Protein AF-A0A9Q5C8E3-F1 (afdb_monomer_lite)

Foldseek 3Di:
DQLQFQVAWCPPLPHLPLVQQVCQQPAQEDEAQQDACDVVVPSSDPPSHHHNRAYEYEEQDPVRAPPRHHHPHYHHDHRVVSCVPVVVVCVVVVDDDDVVSSVVSSVSSVVSVVVVVVVLVVQCPDPDHDLSVQLLVVLVVCVVPLVEAEEFADDCLRVVNSSRRIHNHRSRYHYCPPVRDQQCQVVVQLVCCVVPVAAYERRYEQVRVVVDPDDPPPDDDHYFYDYDDDDDDGPPPDDD

Structure (mmCIF, N/CA/C/O backbone):
data_AF-A0A9Q5C8E3-F1
#
_entry.id   AF-A0A9Q5C8E3-F1
#
loop_
_atom_site.group_PDB
_atom_site.id
_atom_site.type_symbol
_atom_site.label_atom_id
_atom_site.label_alt_id
_atom_site.label_comp_id
_atom_site.label_asym_id
_atom_site.label_entity_id
_atom_site.label_seq_id
_atom_site.pdbx_PDB_ins_code
_atom_site.Cartn_x
_atom_site.Cartn_y
_atom_site.Cartn_z
_atom_site.occupancy
_atom_site.B_iso_or_equiv
_atom_site.auth_seq_id
_atom_site.auth_comp_id
_atom_site.auth_asym_id
_atom_site.auth_atom_id
_atom_site.pdbx_PDB_model_num
ATOM 1 N N . MET A 1 1 ? -0.026 -2.763 0.998 1.00 79.88 1 MET A N 1
ATOM 2 C CA . MET A 1 1 ? 0.062 -3.797 -0.062 1.00 79.88 1 MET A CA 1
ATOM 3 C C . MET A 1 1 ? 0.327 -3.090 -1.379 1.00 79.88 1 MET A C 1
ATOM 5 O O . MET A 1 1 ? -0.338 -2.099 -1.634 1.00 79.88 1 MET A O 1
ATOM 9 N N . SER A 1 2 ? 1.301 -3.541 -2.171 1.00 94.94 2 SER A N 1
ATOM 10 C CA . SER A 1 2 ? 1.833 -2.758 -3.299 1.00 94.94 2 SER A CA 1
ATOM 11 C C . SER A 1 2 ? 0.816 -2.505 -4.424 1.00 94.94 2 SER A C 1
ATOM 13 O O . SER A 1 2 ? 0.526 -1.356 -4.741 1.00 94.94 2 SER A O 1
ATOM 15 N N . MET A 1 3 ? 0.177 -3.555 -4.950 1.00 98.25 3 MET A N 1
ATOM 16 C CA . MET A 1 3 ? -0.809 -3.449 -6.044 1.00 98.25 3 MET A CA 1
ATOM 17 C C . MET A 1 3 ? -2.187 -2.893 -5.618 1.00 98.25 3 MET A C 1
ATOM 19 O O . MET A 1 3 ? -3.107 -2.836 -6.429 1.00 98.25 3 MET A O 1
ATOM 23 N N . ALA A 1 4 ? -2.348 -2.488 -4.352 1.00 98.12 4 ALA A N 1
ATOM 24 C CA . ALA A 1 4 ? -3.539 -1.771 -3.880 1.00 98.12 4 ALA A CA 1
ATOM 25 C C . ALA A 1 4 ? -3.409 -0.240 -4.017 1.00 98.12 4 ALA A C 1
ATOM 27 O O . ALA A 1 4 ? -4.400 0.465 -3.824 1.00 98.12 4 ALA A O 1
ATOM 28 N N . LYS A 1 5 ? -2.210 0.271 -4.345 1.00 98.44 5 LYS A N 1
ATOM 29 C CA . LYS A 1 5 ? -1.981 1.690 -4.659 1.00 98.44 5 LYS A CA 1
ATOM 30 C C . LYS A 1 5 ? -2.938 2.156 -5.763 1.00 98.44 5 LYS A C 1
ATOM 32 O O . LYS A 1 5 ? -3.187 1.418 -6.722 1.00 98.44 5 LYS A O 1
ATOM 37 N N . GLY A 1 6 ? -3.497 3.352 -5.602 1.00 97.69 6 GLY A N 1
ATOM 38 C CA . GLY A 1 6 ? -4.475 3.937 -6.523 1.00 97.69 6 GLY A CA 1
ATOM 39 C C . GLY A 1 6 ? -5.919 3.430 -6.392 1.00 97.69 6 GLY A C 1
ATOM 40 O O . GLY A 1 6 ? -6.782 3.933 -7.105 1.00 97.69 6 GLY A O 1
ATOM 41 N N . VAL A 1 7 ? -6.241 2.467 -5.506 1.00 97.56 7 VAL A N 1
ATOM 42 C CA . VAL A 1 7 ? -7.657 2.163 -5.166 1.00 97.56 7 VAL A CA 1
ATOM 43 C C . VAL A 1 7 ? -8.353 3.399 -4.605 1.00 97.56 7 VAL A C 1
ATOM 45 O O . VAL A 1 7 ? -9.476 3.716 -4.990 1.00 97.56 7 VAL A O 1
ATOM 48 N N . VAL A 1 8 ? -7.637 4.095 -3.734 1.00 96.94 8 VAL A N 1
ATOM 49 C CA . VAL A 1 8 ? -7.801 5.518 -3.460 1.00 96.94 8 VAL A CA 1
ATOM 50 C C . VAL A 1 8 ? -6.524 6.176 -3.999 1.00 96.94 8 VAL A C 1
ATOM 52 O O . VAL A 1 8 ? -5.468 5.546 -3.872 1.00 96.94 8 VAL A O 1
ATOM 55 N N . PRO A 1 9 ? -6.590 7.372 -4.613 1.00 97.56 9 PRO A N 1
ATOM 56 C CA . PRO A 1 9 ? -5.399 8.126 -4.996 1.00 97.56 9 PRO A CA 1
ATOM 57 C C . PRO A 1 9 ? -4.359 8.159 -3.874 1.00 97.56 9 PRO A C 1
ATOM 59 O O . PRO A 1 9 ? -4.703 8.389 -2.711 1.00 97.56 9 PRO A O 1
ATOM 62 N N . ASP A 1 10 ? -3.099 7.879 -4.203 1.00 96.94 10 ASP A N 1
ATOM 63 C CA . ASP A 1 10 ? -2.045 7.725 -3.192 1.00 96.94 10 ASP A CA 1
ATOM 64 C C . ASP A 1 10 ? -1.734 9.033 -2.437 1.00 96.94 10 ASP A C 1
ATOM 66 O O . ASP A 1 10 ? -1.231 8.977 -1.312 1.00 96.94 10 ASP A O 1
ATOM 70 N N . ASP A 1 11 ? -2.057 10.182 -3.036 1.00 94.50 11 ASP A N 1
ATOM 71 C CA . ASP A 1 11 ? -1.959 11.534 -2.470 1.00 94.50 11 ASP A CA 1
ATOM 72 C C . ASP A 1 11 ? -3.179 11.942 -1.626 1.00 94.50 11 ASP A C 1
ATOM 74 O O . ASP A 1 11 ? -3.238 13.058 -1.105 1.00 94.50 11 ASP A O 1
ATOM 78 N N . SER A 1 12 ? -4.148 11.039 -1.447 1.00 96.00 12 SER A N 1
ATOM 79 C CA . SER A 1 12 ? -5.295 11.274 -0.579 1.00 96.00 12 SER A CA 1
ATOM 80 C C . SER A 1 12 ? -4.843 11.661 0.834 1.00 96.00 12 SER A C 1
ATOM 82 O O . SER A 1 12 ? -3.991 10.980 1.413 1.00 96.00 12 SER A O 1
ATOM 84 N N . PRO A 1 13 ? -5.472 12.673 1.466 1.00 92.50 13 PRO A N 1
ATOM 85 C CA . PRO A 1 13 ? -5.142 13.070 2.836 1.00 92.50 13 PRO A CA 1
ATOM 86 C C . PRO A 1 13 ? -5.412 11.963 3.867 1.00 92.50 13 PRO A C 1
ATOM 88 O O . PRO A 1 13 ? -4.924 12.035 4.990 1.00 92.50 13 PRO A O 1
ATOM 91 N N . SER A 1 14 ? -6.182 10.931 3.505 1.00 91.69 14 SER A N 1
ATOM 92 C CA . SER A 1 14 ? -6.439 9.760 4.350 1.00 91.69 14 SER A CA 1
ATOM 93 C C . SER A 1 14 ? -5.387 8.652 4.202 1.00 91.69 14 SER A C 1
ATOM 95 O O . SER A 1 14 ? -5.464 7.637 4.895 1.00 91.69 14 SER A O 1
ATOM 97 N N . SER A 1 15 ? -4.415 8.807 3.299 1.00 96.31 15 SER A N 1
ATOM 98 C CA . SER A 1 15 ? -3.345 7.834 3.089 1.00 96.31 15 SER A CA 1
ATOM 99 C C . SER A 1 15 ? -2.323 7.887 4.225 1.00 96.31 15 SER A C 1
ATOM 101 O O . SER A 1 15 ? -1.654 8.893 4.440 1.00 96.31 15 SER A O 1
ATOM 103 N N . ALA A 1 16 ? -2.142 6.764 4.922 1.00 97.06 16 ALA A N 1
ATOM 104 C CA . ALA A 1 16 ? -1.091 6.592 5.927 1.00 97.06 16 ALA A CA 1
ATOM 105 C C . ALA A 1 16 ? 0.181 5.932 5.354 1.00 97.06 16 ALA A C 1
ATOM 107 O O . ALA A 1 16 ? 1.019 5.442 6.113 1.00 97.06 16 ALA A O 1
ATOM 108 N N . ALA A 1 17 ? 0.336 5.867 4.023 1.00 96.81 17 ALA A N 1
ATOM 109 C CA . ALA A 1 17 ? 1.433 5.139 3.374 1.00 96.81 17 ALA A CA 1
ATOM 110 C C . ALA A 1 17 ? 2.818 5.628 3.836 1.00 96.81 17 ALA A C 1
ATOM 112 O O . ALA A 1 17 ? 3.684 4.812 4.167 1.00 96.81 17 ALA A O 1
ATOM 113 N N . SER A 1 18 ? 2.995 6.946 3.945 1.00 97.25 18 SER A N 1
ATOM 114 C CA . SER A 1 18 ? 4.232 7.574 4.425 1.00 97.25 18 SER A CA 1
ATOM 115 C C . SER A 1 18 ? 4.454 7.421 5.930 1.00 97.25 18 SER A C 1
ATOM 117 O O . SER A 1 18 ? 5.578 7.576 6.392 1.00 97.25 18 SER A O 1
ATOM 119 N N . ALA A 1 19 ? 3.421 7.066 6.695 1.00 97.75 19 ALA A N 1
ATOM 120 C CA . ALA A 1 19 ? 3.480 6.790 8.129 1.00 97.75 19 ALA A CA 1
ATOM 121 C C . ALA A 1 19 ? 3.248 5.297 8.434 1.00 97.75 19 ALA A C 1
ATOM 123 O O . ALA A 1 19 ? 2.709 4.950 9.486 1.00 97.75 19 ALA A O 1
ATOM 124 N N . ARG A 1 20 ? 3.631 4.379 7.528 1.00 97.38 20 ARG A N 1
ATOM 125 C CA . ARG A 1 20 ? 3.364 2.929 7.665 1.00 97.38 20 ARG A CA 1
ATOM 126 C C . ARG A 1 20 ? 3.803 2.359 9.017 1.00 97.38 20 ARG A C 1
ATOM 128 O O . ARG A 1 20 ? 3.045 1.624 9.635 1.00 97.38 20 ARG A O 1
ATOM 135 N N . SER A 1 21 ? 5.018 2.663 9.471 1.00 96.94 21 SER A N 1
ATOM 136 C CA . SER A 1 21 ? 5.534 2.100 10.727 1.00 96.94 21 SER A CA 1
ATOM 137 C C . SER A 1 21 ? 4.763 2.608 11.946 1.00 96.94 21 SER A C 1
ATOM 139 O O . SER A 1 21 ? 4.421 1.815 12.815 1.00 96.94 21 SER A O 1
ATOM 141 N N . LEU A 1 22 ? 4.449 3.908 11.989 1.00 97.75 22 LEU A N 1
ATOM 142 C CA . LEU A 1 22 ? 3.660 4.496 13.071 1.00 97.75 22 LEU A CA 1
ATOM 143 C C . LEU A 1 22 ? 2.223 3.965 13.060 1.00 97.75 22 LEU A C 1
ATOM 145 O O . LEU A 1 22 ? 1.725 3.528 14.092 1.00 97.75 22 LEU A O 1
ATOM 149 N N . SER A 1 23 ? 1.577 3.966 11.891 1.00 97.25 23 SER A N 1
ATOM 150 C CA . SER A 1 23 ? 0.182 3.541 11.750 1.00 97.25 23 SER A CA 1
ATOM 151 C C . SER A 1 23 ? -0.019 2.073 12.122 1.00 97.25 23 SER A C 1
ATOM 153 O O . SER A 1 23 ? -0.951 1.771 12.856 1.00 97.25 23 SER A O 1
ATOM 155 N N . LEU A 1 24 ? 0.863 1.164 11.693 1.00 97.19 24 LEU A N 1
ATOM 156 C CA . LEU A 1 24 ? 0.769 -0.250 12.076 1.00 97.19 24 LEU A CA 1
ATOM 157 C C . LEU A 1 24 ? 1.157 -0.488 13.543 1.00 97.19 24 LEU A C 1
ATOM 159 O O . LEU A 1 24 ? 0.494 -1.263 14.230 1.00 97.19 24 LEU A O 1
ATOM 163 N N . GLY A 1 25 ? 2.193 0.198 14.035 1.00 97.50 25 GLY A N 1
ATOM 164 C CA . GLY A 1 25 ? 2.706 -0.001 15.392 1.00 97.50 25 GLY A CA 1
ATOM 165 C C . GLY A 1 25 ? 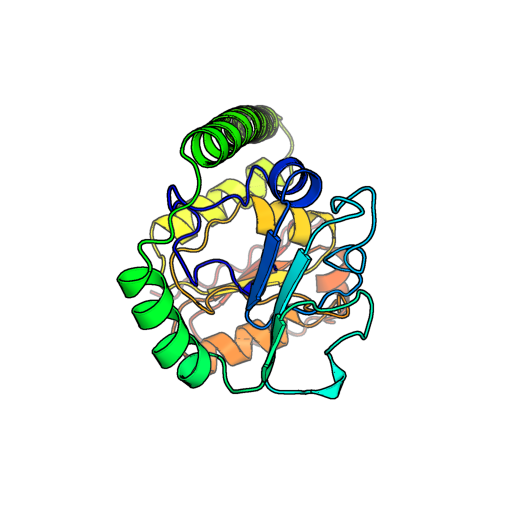1.806 0.562 16.494 1.00 97.50 25 GLY A C 1
ATOM 166 O O . GLY A 1 25 ? 1.867 0.087 17.625 1.00 97.50 25 GLY A O 1
ATOM 167 N N . GLN A 1 26 ? 0.973 1.560 16.183 1.00 97.25 26 GLN A N 1
ATOM 168 C CA . GLN A 1 26 ? 0.107 2.225 17.164 1.00 97.25 26 GLN A CA 1
ATOM 169 C C . GLN A 1 26 ? -1.390 1.950 16.981 1.00 97.25 26 GLN A C 1
ATOM 171 O O . GLN A 1 26 ? -2.161 2.278 17.882 1.00 97.25 26 GLN A O 1
ATOM 176 N N . ALA A 1 27 ? -1.813 1.345 15.866 1.00 97.94 27 ALA A N 1
ATOM 177 C CA . ALA A 1 27 ? -3.216 0.991 15.669 1.00 97.94 27 ALA A CA 1
ATOM 178 C C . ALA A 1 27 ? -3.688 -0.026 16.720 1.00 97.94 27 ALA A C 1
ATOM 180 O O . ALA A 1 27 ? -3.086 -1.084 16.913 1.00 97.94 27 ALA A O 1
ATOM 181 N N . ASP A 1 28 ? -4.804 0.292 17.366 1.00 97.19 28 ASP A N 1
ATOM 182 C CA . ASP A 1 28 ? -5.537 -0.591 18.268 1.00 97.19 28 ASP A CA 1
ATOM 183 C C . ASP A 1 28 ? -6.484 -1.531 17.510 1.00 97.19 28 ASP A C 1
ATOM 185 O O . ASP A 1 28 ? -6.680 -2.672 17.928 1.00 97.19 28 ASP A O 1
ATOM 189 N N . VAL A 1 29 ? -7.015 -1.087 16.365 1.00 97.69 29 VAL A N 1
ATOM 190 C CA . VAL A 1 29 ? -7.843 -1.878 15.447 1.00 97.69 29 VAL A CA 1
ATOM 191 C C . VAL A 1 29 ? -7.309 -1.777 14.015 1.00 97.69 29 VAL A C 1
ATOM 193 O O . VAL A 1 29 ? -7.103 -0.688 13.483 1.00 97.69 29 VAL A O 1
ATOM 196 N N . VAL A 1 30 ? -7.142 -2.921 13.348 1.00 98.19 30 VAL A N 1
ATOM 197 C CA . VAL A 1 30 ? -6.704 -3.027 11.949 1.00 98.19 30 VAL A CA 1
ATOM 198 C C . VAL A 1 30 ? -7.783 -3.718 11.115 1.00 98.19 30 VAL A C 1
ATOM 200 O O . VAL A 1 30 ? -8.100 -4.889 11.327 1.00 98.19 30 VAL A O 1
ATOM 203 N N . LEU A 1 31 ? -8.317 -3.005 10.119 1.00 97.94 31 LEU A N 1
ATOM 204 C CA . LEU A 1 31 ? -9.247 -3.545 9.125 1.00 97.94 31 LEU A CA 1
ATOM 205 C C . LEU A 1 31 ? -8.497 -3.973 7.854 1.00 97.94 31 LEU A C 1
ATOM 207 O O . LEU A 1 31 ? -8.028 -3.149 7.070 1.00 97.94 31 LEU A O 1
ATOM 211 N N . LEU A 1 32 ? -8.422 -5.279 7.622 1.00 98.50 32 LEU A N 1
ATOM 212 C CA . LEU A 1 32 ? -7.826 -5.889 6.438 1.00 98.50 32 LEU A CA 1
ATOM 213 C C . LEU A 1 32 ? -8.903 -6.128 5.377 1.00 98.50 32 LEU A C 1
ATOM 215 O O . LEU A 1 32 ? -9.770 -6.980 5.551 1.00 98.50 32 LEU A O 1
ATOM 219 N N . ILE A 1 33 ? -8.825 -5.437 4.240 1.00 98.31 33 ILE A N 1
ATOM 220 C CA . ILE A 1 33 ? -9.746 -5.643 3.112 1.00 98.31 33 ILE A CA 1
ATOM 221 C C . ILE A 1 33 ? -9.002 -6.357 1.989 1.00 98.31 33 ILE A C 1
ATOM 223 O O . ILE A 1 33 ? -8.130 -5.775 1.347 1.00 98.31 33 ILE A O 1
ATOM 227 N N . GLY A 1 34 ? -9.288 -7.645 1.773 1.00 97.56 34 GLY A N 1
ATOM 228 C CA . GLY A 1 34 ? -8.612 -8.431 0.735 1.00 97.56 34 GLY A CA 1
ATOM 229 C C . GLY A 1 34 ? -7.116 -8.678 0.981 1.00 97.56 34 GLY A C 1
ATOM 230 O O . GLY A 1 34 ? -6.466 -9.321 0.158 1.00 97.56 34 GLY A O 1
ATOM 231 N N . ALA A 1 35 ? -6.565 -8.255 2.121 1.00 97.94 35 ALA A N 1
ATOM 232 C CA . ALA A 1 35 ? -5.166 -8.446 2.502 1.00 97.94 35 ALA A CA 1
ATOM 233 C C . ALA A 1 35 ? -4.983 -9.669 3.418 1.00 97.94 35 ALA A C 1
ATOM 235 O O . ALA A 1 35 ? -5.869 -10.014 4.201 1.00 97.94 35 ALA A O 1
ATOM 236 N N . ARG A 1 36 ? -3.838 -10.348 3.288 1.00 97.88 36 ARG A N 1
ATOM 237 C CA . ARG A 1 36 ? -3.432 -11.466 4.157 1.00 97.88 36 ARG A CA 1
ATOM 238 C C . ARG A 1 36 ? -2.411 -10.970 5.171 1.00 97.88 36 ARG A C 1
ATOM 240 O O . ARG A 1 36 ? -1.556 -10.167 4.799 1.00 97.88 36 ARG A O 1
ATOM 247 N N . LEU A 1 37 ? -2.460 -11.483 6.397 1.00 97.50 37 LEU A N 1
ATOM 248 C CA . LEU A 1 37 ? -1.403 -11.289 7.394 1.00 97.50 37 LEU A CA 1
ATOM 249 C C . LEU A 1 37 ? -0.233 -12.232 7.102 1.00 97.50 37 LEU A C 1
ATOM 251 O O . LEU A 1 37 ? 0.043 -13.136 7.870 1.00 97.50 37 LEU A O 1
ATOM 255 N N . ASN A 1 38 ? 0.433 -12.042 5.967 1.00 97.00 38 ASN A N 1
ATOM 256 C CA . ASN A 1 38 ? 1.598 -12.836 5.581 1.00 97.00 38 ASN A CA 1
ATOM 257 C C . ASN A 1 38 ? 2.902 -12.051 5.799 1.00 97.00 38 ASN A C 1
ATOM 259 O O . ASN A 1 38 ? 2.906 -10.977 6.407 1.00 97.00 38 ASN A O 1
ATOM 263 N N . TRP A 1 39 ? 4.008 -12.555 5.250 1.00 96.06 39 TRP A N 1
ATOM 264 C CA . TRP A 1 39 ? 5.340 -11.963 5.389 1.00 96.06 39 TRP A CA 1
ATOM 265 C C . TRP A 1 39 ? 5.419 -10.470 5.008 1.00 96.06 39 TRP A C 1
ATOM 267 O O . TRP A 1 39 ? 6.173 -9.726 5.630 1.00 96.06 39 TRP A O 1
ATOM 277 N N . MET A 1 40 ? 4.602 -9.984 4.061 1.00 95.44 40 MET A N 1
ATOM 278 C CA . MET A 1 40 ? 4.574 -8.558 3.675 1.00 95.44 40 MET A CA 1
ATOM 279 C C . MET A 1 40 ? 4.037 -7.638 4.785 1.00 95.44 40 MET A C 1
ATOM 281 O O . MET A 1 40 ? 4.266 -6.423 4.777 1.00 95.44 40 MET A O 1
ATOM 285 N N . LEU A 1 41 ? 3.290 -8.209 5.727 1.00 97.25 41 LEU A N 1
ATOM 286 C CA . LEU A 1 41 ? 2.782 -7.558 6.930 1.00 97.25 41 LEU A CA 1
ATOM 287 C C . LEU A 1 41 ? 3.389 -8.184 8.190 1.00 97.25 41 LEU A C 1
ATOM 289 O O . LEU A 1 41 ? 2.762 -8.136 9.239 1.00 97.25 41 LEU A O 1
ATOM 293 N N . SER A 1 42 ? 4.580 -8.788 8.101 1.00 96.56 42 SER A N 1
ATOM 294 C CA . SER A 1 42 ? 5.252 -9.423 9.247 1.00 96.56 42 SER A CA 1
ATOM 295 C C . SER A 1 42 ? 4.319 -10.347 10.038 1.00 96.56 42 SER A C 1
ATOM 297 O O . SER A 1 42 ? 4.319 -10.327 11.261 1.00 96.56 42 SER A O 1
ATOM 299 N N . ASN A 1 43 ? 3.446 -11.077 9.339 1.00 97.06 43 ASN A N 1
ATOM 300 C CA . ASN A 1 43 ? 2.437 -11.963 9.925 1.00 97.06 43 ASN A CA 1
ATOM 301 C C . ASN A 1 43 ? 1.471 -11.299 10.930 1.00 97.06 43 ASN A C 1
ATOM 303 O O . ASN A 1 43 ? 0.773 -11.992 11.661 1.00 97.06 43 ASN A O 1
ATOM 307 N N . GLY A 1 44 ? 1.391 -9.965 10.969 1.00 96.62 44 GLY A N 1
ATOM 308 C CA . GLY A 1 44 ? 0.638 -9.234 11.991 1.00 96.62 44 GLY A CA 1
ATOM 309 C C . GLY A 1 44 ? 1.302 -9.245 13.371 1.00 96.62 44 GLY A C 1
ATOM 310 O O . GLY A 1 44 ? 0.613 -9.065 14.371 1.00 96.62 44 GLY A O 1
ATOM 311 N N . GLU A 1 45 ? 2.606 -9.510 13.457 1.00 96.44 45 GLU A N 1
ATOM 312 C CA . GLU A 1 45 ? 3.357 -9.655 14.709 1.00 96.44 45 GLU A CA 1
ATOM 313 C C . GLU A 1 45 ? 4.051 -8.355 15.153 1.00 96.44 45 GLU A C 1
ATOM 315 O O . GLU A 1 45 ? 4.300 -7.431 14.367 1.00 96.44 45 GLU A O 1
ATOM 320 N N . ALA A 1 46 ? 4.382 -8.299 16.445 1.00 93.44 46 ALA A N 1
ATOM 321 C CA . ALA A 1 46 ? 5.258 -7.278 17.003 1.00 93.44 46 ALA A CA 1
ATOM 322 C C . ALA A 1 46 ? 6.697 -7.445 16.461 1.00 93.44 46 ALA A C 1
ATOM 324 O O . ALA A 1 46 ? 7.111 -8.560 16.148 1.00 93.44 46 ALA A O 1
ATOM 325 N N . PRO A 1 47 ? 7.485 -6.361 16.336 1.00 94.19 47 PRO A N 1
ATOM 326 C CA . PRO A 1 47 ? 7.175 -4.988 16.741 1.00 94.19 47 PRO A CA 1
ATOM 327 C C . PRO A 1 47 ? 6.458 -4.163 15.660 1.00 94.19 47 PRO A C 1
ATOM 329 O O . PRO A 1 47 ? 6.211 -2.980 15.878 1.00 94.19 47 PRO A O 1
ATOM 332 N N . LEU A 1 48 ? 6.159 -4.734 14.483 1.00 95.81 48 LEU A N 1
ATOM 333 C CA . LEU A 1 48 ? 5.512 -3.970 13.411 1.00 95.81 48 LEU A CA 1
ATOM 334 C C . LEU A 1 48 ? 4.058 -3.629 13.753 1.00 95.81 48 LEU A C 1
ATOM 336 O O . LEU A 1 48 ? 3.593 -2.547 13.407 1.00 95.81 48 LEU A O 1
ATOM 340 N N . PHE A 1 49 ? 3.359 -4.556 14.403 1.00 97.81 49 PHE A N 1
ATOM 341 C CA . PHE A 1 49 ? 2.006 -4.367 14.910 1.00 97.81 49 PHE A CA 1
ATOM 342 C C . PHE A 1 49 ? 2.015 -4.269 16.431 1.00 97.81 49 PHE A C 1
ATOM 344 O O . PHE A 1 49 ? 2.832 -4.910 17.099 1.00 97.81 49 PHE A O 1
ATOM 351 N N . ARG A 1 50 ? 1.061 -3.513 16.980 1.00 95.56 50 ARG A N 1
ATOM 352 C CA . ARG A 1 50 ? 0.769 -3.522 18.417 1.00 95.56 50 ARG A CA 1
ATOM 353 C C . ARG A 1 50 ? 0.415 -4.947 18.860 1.00 95.56 50 ARG A C 1
ATOM 355 O O . ARG A 1 50 ? -0.329 -5.647 18.171 1.00 95.56 50 ARG A O 1
ATOM 362 N N . GLU A 1 51 ? 0.944 -5.398 19.996 1.00 94.88 51 GLU A N 1
ATOM 363 C CA . GLU A 1 51 ? 0.777 -6.789 20.444 1.00 94.88 51 GLU A CA 1
ATOM 364 C C . GLU A 1 51 ? -0.696 -7.161 20.677 1.00 94.88 51 GLU A C 1
ATOM 366 O O . GLU A 1 51 ? -1.137 -8.240 20.286 1.00 94.88 51 GLU A O 1
ATOM 371 N N . ASP A 1 52 ? -1.478 -6.234 21.221 1.00 96.00 52 ASP A N 1
ATOM 372 C CA . ASP A 1 52 ? -2.908 -6.347 21.513 1.00 96.00 52 ASP A CA 1
ATOM 373 C C . ASP A 1 52 ? -3.801 -5.706 20.427 1.00 96.00 52 ASP A C 1
ATOM 375 O O . ASP A 1 52 ? -4.963 -5.383 20.694 1.00 96.00 52 ASP A O 1
ATOM 379 N N . ALA A 1 53 ? -3.283 -5.494 19.209 1.00 97.62 53 ALA A N 1
ATOM 380 C CA . ALA A 1 53 ? -4.087 -5.025 18.080 1.00 97.62 53 ALA A CA 1
ATOM 381 C C . ALA A 1 53 ? -5.242 -5.995 17.779 1.00 97.62 53 ALA A C 1
ATOM 383 O O . ALA A 1 53 ? -5.070 -7.218 17.763 1.00 97.62 53 ALA A O 1
ATOM 384 N N . LYS A 1 54 ? -6.421 -5.435 17.507 1.00 98.44 54 LYS A N 1
ATOM 385 C CA . LYS A 1 54 ? -7.620 -6.163 17.089 1.00 98.44 54 LYS A CA 1
ATOM 386 C C . LYS A 1 54 ? -7.711 -6.223 15.577 1.00 98.44 54 LYS A C 1
ATOM 388 O O . LYS A 1 54 ? -7.542 -5.207 14.908 1.00 98.44 54 LYS A O 1
ATOM 393 N N . PHE A 1 55 ? -8.021 -7.394 15.032 1.00 98.62 55 PHE A N 1
ATOM 394 C CA . PHE A 1 55 ? -8.076 -7.592 13.584 1.00 98.62 55 PHE A CA 1
ATOM 395 C C . PHE A 1 55 ? -9.504 -7.830 13.099 1.00 98.62 55 PHE A C 1
ATOM 397 O O . PHE A 1 55 ? -10.183 -8.770 13.514 1.00 98.62 55 PHE A O 1
ATOM 404 N N . ILE A 1 56 ? -9.937 -6.998 12.154 1.00 98.56 56 ILE A N 1
ATOM 405 C CA . ILE A 1 56 ? -11.136 -7.211 11.341 1.00 98.56 56 ILE A CA 1
ATOM 406 C C . ILE A 1 56 ? -10.649 -7.618 9.955 1.00 98.56 56 ILE A C 1
ATOM 408 O O . ILE A 1 56 ? -9.789 -6.944 9.388 1.00 98.56 56 ILE A O 1
ATOM 412 N N . GLN A 1 57 ? -11.171 -8.701 9.384 1.00 98.75 57 GLN A N 1
ATOM 413 C CA . GLN A 1 57 ? -10.681 -9.191 8.094 1.00 98.75 57 GLN A CA 1
ATOM 414 C C . GLN A 1 57 ? -11.829 -9.496 7.138 1.00 98.75 57 GLN A C 1
ATOM 416 O O . GLN A 1 57 ? -12.674 -10.338 7.418 1.00 98.75 57 GLN A O 1
ATOM 421 N N . VAL A 1 58 ? -11.829 -8.828 5.984 1.00 98.62 58 VAL A N 1
ATOM 422 C CA . VAL A 1 58 ? -12.733 -9.092 4.861 1.00 98.62 58 VAL A CA 1
ATOM 423 C C . VAL A 1 58 ? -12.033 -10.017 3.875 1.00 98.62 58 VAL A C 1
ATOM 425 O O . VAL A 1 58 ? -11.086 -9.609 3.186 1.00 98.62 58 VAL A O 1
ATOM 428 N N . LYS A 1 59 ? -12.505 -11.262 3.798 1.00 98.19 59 LYS A N 1
ATOM 429 C CA . LYS A 1 59 ? -11.950 -12.303 2.926 1.00 98.19 59 LYS A CA 1
ATOM 430 C C . LYS A 1 59 ? -13.038 -13.213 2.381 1.00 98.19 59 LYS A C 1
ATOM 432 O O . LYS A 1 59 ? -14.002 -13.522 3.065 1.00 98.19 59 LYS A O 1
ATOM 437 N N . ILE A 1 60 ? -12.859 -13.661 1.142 1.00 98.25 60 ILE A N 1
ATOM 438 C CA . ILE A 1 60 ? -13.769 -14.628 0.522 1.00 98.25 60 ILE A CA 1
ATOM 439 C C . ILE A 1 60 ? -13.471 -16.062 0.976 1.00 98.25 60 ILE A C 1
ATOM 441 O O . ILE A 1 60 ? -14.390 -16.847 1.199 1.00 98.25 60 ILE A O 1
ATOM 445 N N . ASP A 1 61 ? -12.187 -16.373 1.153 1.00 97.75 61 ASP A N 1
ATOM 446 C CA . ASP A 1 61 ? -11.706 -17.666 1.619 1.00 97.75 61 ASP A CA 1
ATOM 447 C C . ASP A 1 61 ? -11.700 -17.695 3.151 1.00 97.75 61 ASP A C 1
ATOM 449 O O . ASP A 1 61 ? -10.991 -16.912 3.786 1.00 97.75 61 ASP A O 1
ATOM 453 N N . ALA A 1 62 ? -12.503 -18.585 3.736 1.00 96.50 62 ALA A N 1
ATOM 454 C CA . ALA A 1 62 ? -12.594 -18.744 5.183 1.00 96.50 62 ALA A CA 1
ATOM 455 C C . ALA A 1 62 ? -11.321 -19.331 5.813 1.00 96.50 62 ALA A C 1
ATOM 457 O O . ALA A 1 62 ? -11.092 -19.126 7.004 1.00 96.50 62 ALA A O 1
ATOM 458 N N . THR A 1 63 ? -10.497 -20.044 5.040 1.00 97.38 63 THR A N 1
ATOM 459 C CA . THR A 1 63 ? -9.271 -20.689 5.546 1.00 97.38 63 THR A CA 1
ATOM 460 C C . THR A 1 63 ? -8.168 -19.683 5.876 1.00 97.38 63 THR A C 1
ATOM 462 O O . THR A 1 63 ? -7.252 -19.987 6.633 1.00 97.38 63 THR A O 1
ATOM 465 N N . GLU A 1 64 ? -8.284 -18.454 5.367 1.00 97.88 64 GLU A N 1
ATOM 466 C CA . GLU A 1 64 ? -7.368 -17.349 5.661 1.00 97.88 64 GLU A CA 1
ATOM 467 C C . GLU A 1 64 ? -7.626 -16.708 7.037 1.00 97.88 64 GLU A C 1
ATOM 469 O O . GLU A 1 64 ? -6.790 -15.951 7.533 1.00 97.88 64 GLU A O 1
ATOM 474 N N . PHE A 1 65 ? -8.767 -16.982 7.681 1.00 98.25 65 PHE A N 1
ATOM 475 C CA . PHE A 1 65 ? -9.016 -16.489 9.034 1.00 98.25 65 PHE A CA 1
ATOM 476 C C . PHE A 1 65 ? -8.191 -17.273 10.053 1.00 98.25 65 PHE A C 1
ATOM 478 O O . PHE A 1 65 ? -8.149 -18.499 10.031 1.00 98.25 65 PHE A O 1
ATOM 485 N N . ASN A 1 66 ? -7.581 -16.556 10.998 1.00 97.56 66 ASN A N 1
ATOM 486 C CA . ASN A 1 66 ? -6.718 -17.122 12.039 1.00 97.56 66 ASN A CA 1
ATOM 487 C C . ASN A 1 66 ? -5.465 -17.847 11.511 1.00 97.56 66 ASN A C 1
ATOM 489 O O . ASN A 1 66 ? -4.845 -18.592 12.264 1.00 97.56 66 ASN A O 1
ATOM 493 N N . SER A 1 67 ? -5.056 -17.610 10.259 1.00 97.31 67 SER A N 1
ATOM 494 C CA . SER A 1 67 ? -3.861 -18.238 9.676 1.00 97.31 67 SER A CA 1
ATOM 495 C C . SER A 1 67 ? -2.558 -17.832 10.378 1.00 97.31 67 SER A C 1
ATOM 497 O O . SER A 1 67 ? -1.605 -18.604 10.409 1.00 97.31 67 SER A O 1
ATOM 499 N N . ASN A 1 68 ? -2.508 -16.612 10.927 1.00 96.88 68 ASN A N 1
ATOM 500 C CA . ASN A 1 68 ? -1.312 -16.026 11.544 1.00 96.88 68 ASN A CA 1
ATOM 501 C C . ASN A 1 68 ? -1.608 -15.369 12.898 1.00 96.88 68 ASN A C 1
ATOM 503 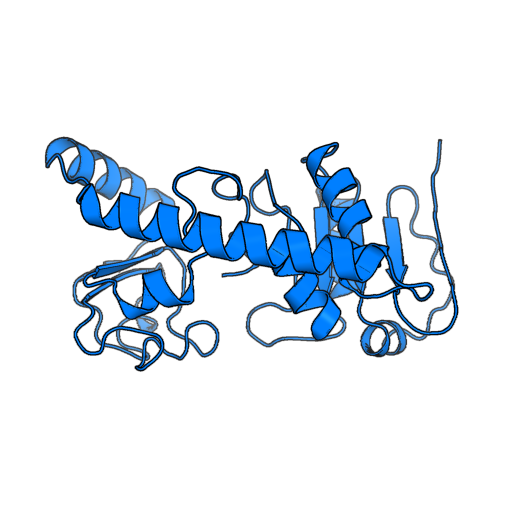O O . ASN A 1 68 ? -0.936 -15.635 13.888 1.00 96.88 68 ASN A O 1
ATOM 507 N N . ARG A 1 69 ? -2.644 -14.525 12.960 1.00 96.62 69 ARG A N 1
ATOM 508 C CA . ARG A 1 69 ? -3.146 -13.899 14.191 1.00 96.62 69 ARG A CA 1
ATOM 509 C C . ARG A 1 69 ? -4.633 -14.176 14.319 1.00 96.62 69 ARG A C 1
ATOM 511 O O . ARG A 1 69 ? -5.319 -14.319 13.308 1.00 96.62 69 ARG A O 1
ATOM 518 N N . LYS A 1 70 ? -5.133 -14.193 15.556 1.00 97.62 70 LYS A N 1
ATOM 519 C CA . LYS A 1 70 ? -6.573 -14.230 15.819 1.00 97.62 70 LYS A CA 1
ATOM 520 C C . LYS A 1 70 ? -7.263 -13.053 15.118 1.00 97.62 70 LYS A C 1
ATOM 522 O O . LYS A 1 70 ? -6.838 -11.912 15.272 1.00 97.62 70 LYS A O 1
ATOM 527 N N . ILE A 1 71 ? -8.342 -13.343 14.400 1.00 98.56 71 ILE A N 1
ATOM 528 C CA . ILE A 1 71 ? -9.232 -12.365 13.779 1.00 98.56 71 ILE A CA 1
ATOM 529 C C . ILE A 1 71 ? -10.437 -12.179 14.699 1.00 98.56 71 ILE A C 1
ATOM 531 O O . ILE A 1 71 ? -11.214 -13.109 14.911 1.00 98.56 71 ILE A O 1
ATOM 535 N N . ASP A 1 72 ? -10.581 -10.986 15.272 1.00 98.62 72 ASP A N 1
ATOM 536 C CA . ASP A 1 72 ? -11.647 -10.669 16.228 1.00 98.62 72 ASP A CA 1
ATOM 537 C C . ASP A 1 72 ? -13.015 -10.527 15.543 1.00 98.62 72 ASP A C 1
ATOM 539 O O . ASP A 1 72 ? -14.033 -10.876 16.137 1.00 98.62 72 ASP A O 1
ATOM 543 N N . ALA A 1 73 ? -13.045 -10.058 14.292 1.00 98.25 73 ALA A N 1
ATOM 544 C CA . ALA A 1 73 ? -14.266 -9.954 13.492 1.00 98.25 73 ALA A CA 1
ATOM 545 C C . ALA A 1 73 ? -14.026 -10.420 12.039 1.00 98.25 73 ALA A C 1
ATOM 547 O O . ALA A 1 73 ? -13.687 -9.605 11.171 1.00 98.25 73 ALA A O 1
ATOM 548 N N . PRO A 1 74 ? -14.161 -11.730 11.751 1.00 98.31 74 PRO A N 1
ATOM 549 C CA . PRO A 1 74 ? -14.060 -12.247 10.391 1.00 98.31 74 PRO A CA 1
ATOM 550 C C . PRO A 1 74 ? -15.319 -11.892 9.588 1.00 98.31 74 PRO A C 1
ATOM 552 O O . PRO A 1 74 ? -16.445 -12.162 10.003 1.00 98.31 74 PRO A O 1
ATOM 555 N N . LEU A 1 75 ? -15.130 -11.293 8.414 1.00 98.31 75 LEU A N 1
ATOM 556 C CA . LEU A 1 75 ? -16.191 -10.913 7.484 1.00 98.31 75 LEU A CA 1
ATOM 557 C C . LEU A 1 75 ? -16.028 -11.722 6.194 1.00 98.31 75 LEU A C 1
ATOM 559 O O . LEU A 1 75 ? -15.311 -11.315 5.274 1.00 98.31 75 LEU A O 1
ATOM 563 N N . GLN A 1 76 ? -16.676 -12.889 6.145 1.00 98.25 76 GLN A N 1
ATOM 564 C CA . GLN A 1 76 ? -16.597 -13.772 4.986 1.00 98.25 76 GLN A CA 1
ATOM 565 C C . GLN A 1 76 ? -17.482 -13.277 3.836 1.00 98.25 76 GLN A C 1
ATOM 567 O O . GLN A 1 76 ? -18.692 -13.110 3.993 1.00 98.25 76 GLN A O 1
ATOM 572 N N . GLY A 1 77 ? -16.888 -13.089 2.661 1.00 98.12 77 GLY A N 1
ATOM 573 C CA . GLY A 1 77 ? -17.610 -12.765 1.434 1.00 98.12 77 GLY A CA 1
ATOM 574 C C . GLY A 1 77 ? -16.741 -12.059 0.403 1.00 98.12 77 GLY A C 1
ATOM 575 O O . GLY A 1 77 ? -15.586 -11.709 0.660 1.00 98.12 77 GLY A O 1
ATOM 576 N N . ASP A 1 78 ? -17.300 -11.828 -0.785 1.00 98.19 78 ASP A N 1
ATOM 577 C CA . ASP A 1 78 ? -16.660 -10.934 -1.741 1.00 98.19 78 ASP A CA 1
ATOM 578 C C . ASP A 1 78 ? -16.643 -9.497 -1.189 1.00 98.19 78 ASP A C 1
ATOM 580 O O . ASP A 1 78 ? -17.584 -9.037 -0.533 1.00 98.19 78 ASP A O 1
ATOM 584 N N . ILE A 1 79 ? -15.556 -8.773 -1.466 1.00 98.19 79 ILE A N 1
ATOM 585 C CA . ILE A 1 79 ? -15.312 -7.437 -0.904 1.00 98.19 79 ILE A CA 1
ATOM 586 C C . ILE A 1 79 ? -16.467 -6.477 -1.222 1.00 98.19 79 ILE A C 1
ATOM 588 O O . ILE A 1 79 ? -16.860 -5.687 -0.365 1.00 98.19 79 ILE A O 1
ATOM 592 N N . LYS A 1 80 ? -17.047 -6.549 -2.426 1.00 98.19 80 LYS A N 1
ATOM 593 C CA . LYS A 1 80 ? -18.113 -5.635 -2.854 1.00 98.19 80 LYS A CA 1
ATOM 594 C C . LYS A 1 80 ? -19.384 -5.856 -2.038 1.00 98.19 80 LYS A C 1
ATOM 596 O O . LYS A 1 80 ? -19.974 -4.882 -1.574 1.00 98.19 80 LYS A O 1
ATOM 601 N N . SER A 1 81 ? -19.805 -7.102 -1.841 1.00 98.31 81 SER A N 1
ATOM 602 C CA . SER A 1 81 ? -20.999 -7.421 -1.049 1.00 98.31 81 SER A CA 1
ATOM 603 C C . SER A 1 81 ? -20.827 -7.085 0.428 1.00 98.31 81 SER A C 1
ATOM 605 O O . SER A 1 81 ? -21.765 -6.572 1.042 1.00 98.31 81 SER A O 1
ATOM 607 N N . VAL A 1 82 ? -19.637 -7.314 0.995 1.00 98.50 82 VAL A N 1
ATOM 608 C CA . VAL A 1 82 ? -19.347 -6.946 2.389 1.00 98.50 82 VAL A CA 1
ATOM 609 C C . VAL A 1 82 ? -19.371 -5.428 2.558 1.00 98.50 82 VAL A C 1
ATOM 611 O O . VAL A 1 82 ? -20.091 -4.928 3.421 1.00 98.50 82 VAL A O 1
ATOM 614 N N . LEU A 1 83 ? -18.668 -4.672 1.706 1.00 97.88 83 LEU A N 1
ATOM 615 C CA . LEU A 1 83 ? -18.616 -3.209 1.815 1.00 97.88 83 LEU A CA 1
ATOM 616 C C . LEU A 1 83 ? -19.980 -2.545 1.589 1.00 97.88 83 LEU A C 1
ATOM 618 O O . LEU A 1 83 ? -20.297 -1.586 2.287 1.00 97.88 83 LEU A O 1
ATOM 622 N N . LYS A 1 84 ? -20.830 -3.092 0.708 1.00 98.31 84 LYS A N 1
ATOM 623 C CA . LYS A 1 84 ? -22.219 -2.625 0.525 1.00 98.31 84 LYS A CA 1
ATOM 624 C C . LYS A 1 84 ? -23.059 -2.674 1.804 1.00 98.31 84 LYS A C 1
ATOM 626 O O . LYS A 1 84 ? -24.006 -1.906 1.921 1.00 98.31 84 LYS A O 1
ATOM 631 N N . LYS A 1 85 ? -22.749 -3.584 2.731 1.00 98.00 85 LYS A N 1
ATOM 632 C CA . LYS A 1 85 ? -23.433 -3.692 4.029 1.00 98.00 85 LYS A CA 1
ATOM 633 C C . LYS A 1 85 ? -22.691 -2.932 5.126 1.00 98.00 85 LYS A C 1
ATOM 635 O O . LYS A 1 85 ? -23.326 -2.296 5.961 1.00 98.00 85 LYS A O 1
ATOM 640 N N . LEU A 1 86 ? -21.360 -2.992 5.115 1.00 97.25 86 LEU A N 1
ATOM 641 C CA . LEU A 1 86 ? -20.514 -2.410 6.152 1.00 97.25 86 LEU A CA 1
ATOM 642 C C . LEU A 1 86 ? -20.526 -0.877 6.122 1.00 97.25 86 LEU A C 1
ATOM 644 O O . LEU A 1 86 ? -20.667 -0.266 7.175 1.00 97.25 86 LEU A O 1
ATOM 648 N N . VAL A 1 87 ? -20.421 -0.255 4.942 1.00 97.12 87 VAL A N 1
ATOM 649 C CA . VAL A 1 87 ? -20.352 1.213 4.824 1.00 97.12 87 VAL A CA 1
ATOM 650 C C . VAL A 1 87 ? -21.612 1.894 5.383 1.00 97.12 87 VAL A C 1
ATOM 652 O O . VAL A 1 87 ? -21.456 2.703 6.296 1.00 97.12 87 VAL A O 1
ATOM 655 N N . PRO A 1 88 ? -22.850 1.516 4.989 1.00 97.94 88 PRO A N 1
ATOM 656 C CA . PRO A 1 88 ? -24.052 2.120 5.573 1.00 97.94 88 PRO A CA 1
ATOM 657 C C . PRO A 1 88 ? -24.180 1.891 7.084 1.00 97.94 88 PRO A C 1
ATOM 659 O O . PRO A 1 88 ? -24.718 2.733 7.799 1.00 97.94 88 PRO A O 1
ATOM 662 N N . ALA A 1 89 ? -23.695 0.751 7.591 1.00 97.19 89 ALA A N 1
ATOM 663 C CA . ALA A 1 89 ? -23.704 0.466 9.023 1.00 97.19 89 ALA A CA 1
ATOM 664 C C . ALA A 1 89 ? -22.739 1.381 9.796 1.00 97.19 89 ALA A C 1
ATOM 666 O O . ALA A 1 89 ? -23.112 1.897 10.849 1.00 97.19 89 ALA A O 1
ATOM 667 N N . ILE A 1 90 ? -21.538 1.621 9.257 1.00 95.94 90 ILE A N 1
ATOM 668 C CA . ILE A 1 90 ? -20.545 2.559 9.810 1.00 95.94 90 ILE A CA 1
ATOM 669 C C . ILE A 1 90 ? -21.096 3.989 9.806 1.00 95.94 90 ILE A C 1
ATOM 671 O O . ILE A 1 90 ? -21.025 4.670 10.829 1.00 95.94 90 ILE A O 1
ATOM 675 N N . GLU A 1 91 ? -21.686 4.423 8.689 1.00 96.56 91 GLU A N 1
ATOM 676 C CA . GLU A 1 91 ? -22.288 5.756 8.549 1.00 96.56 91 GLU A CA 1
ATOM 677 C C . GLU A 1 91 ? -23.438 5.959 9.538 1.00 96.56 91 GLU A C 1
ATOM 679 O O . GLU A 1 91 ? -23.464 6.953 10.263 1.00 96.56 91 GLU A O 1
ATOM 684 N N . LYS A 1 92 ? -24.352 4.984 9.636 1.00 97.94 92 LYS A N 1
ATOM 685 C CA . LYS A 1 92 ? -25.471 5.011 10.589 1.00 97.94 92 LYS A CA 1
ATOM 686 C C . LYS A 1 92 ? -24.996 5.045 12.042 1.00 97.94 92 LYS A C 1
ATOM 688 O O . LYS A 1 92 ? -25.625 5.698 12.868 1.00 97.94 92 LYS A O 1
ATOM 693 N N . ALA A 1 93 ? -23.915 4.336 12.358 1.00 97.06 93 ALA A N 1
ATOM 694 C CA . ALA A 1 93 ? -23.321 4.336 13.690 1.00 97.06 93 ALA A CA 1
ATOM 695 C C . ALA A 1 93 ? -22.514 5.614 13.990 1.00 97.06 93 ALA A C 1
ATOM 697 O O . ALA A 1 93 ? -22.118 5.821 15.134 1.00 97.06 93 ALA A O 1
ATOM 698 N N . GLY A 1 94 ? -22.255 6.465 12.989 1.00 95.94 94 GLY A N 1
ATOM 699 C CA . GLY A 1 94 ? -21.469 7.688 13.150 1.00 95.94 94 GLY A CA 1
ATOM 700 C C . GLY A 1 94 ? -20.011 7.430 13.538 1.00 95.94 94 GLY A C 1
ATOM 701 O O . GLY A 1 94 ? -19.378 8.303 14.131 1.00 95.94 94 GLY A O 1
ATOM 702 N N . ILE A 1 95 ? -19.479 6.242 13.229 1.00 92.81 95 ILE A N 1
ATOM 703 C CA . ILE A 1 95 ? -18.111 5.861 13.590 1.00 92.81 95 ILE A CA 1
ATOM 704 C C . ILE A 1 95 ? -17.137 6.727 12.791 1.00 92.81 95 ILE A C 1
ATOM 706 O O . ILE A 1 95 ? -17.132 6.715 11.559 1.00 92.81 95 ILE A O 1
ATOM 710 N N . LYS A 1 96 ? -16.289 7.466 13.504 1.00 93.19 96 LYS A N 1
ATOM 711 C CA . LYS A 1 96 ? -15.215 8.284 12.938 1.00 93.19 96 LYS A CA 1
ATOM 712 C C . LYS A 1 96 ? -13.918 7.992 13.673 1.00 93.19 96 LYS A C 1
ATOM 714 O O . LYS A 1 96 ? -13.930 7.712 14.870 1.00 93.19 96 LYS A O 1
ATOM 719 N N . ALA A 1 97 ? -12.804 8.076 12.952 1.00 93.75 97 ALA A N 1
ATOM 720 C CA . ALA A 1 97 ? -11.495 8.022 13.580 1.00 93.75 97 ALA A CA 1
ATOM 721 C C . ALA A 1 97 ? -11.319 9.231 14.523 1.00 93.75 97 ALA A C 1
ATOM 723 O O . ALA A 1 97 ? -11.731 10.338 14.160 1.00 93.75 97 ALA A O 1
ATOM 724 N N . PRO A 1 98 ? -10.715 9.050 15.710 1.00 95.94 98 PRO A N 1
ATOM 725 C CA . PRO A 1 98 ? -10.402 10.158 16.606 1.00 95.94 98 PRO A CA 1
ATOM 726 C C . PRO A 1 98 ? -9.498 11.197 15.928 1.00 95.94 98 PRO A C 1
ATOM 728 O O . PRO A 1 98 ? -8.550 10.836 15.232 1.00 95.94 98 PRO A O 1
ATOM 731 N N . GLN A 1 99 ? -9.752 12.490 16.149 1.00 96.38 99 GLN A N 1
ATOM 732 C CA . GLN A 1 99 ? -8.985 13.553 15.485 1.00 96.38 99 GLN A CA 1
ATOM 733 C C . GLN A 1 99 ? -7.496 13.510 15.854 1.00 96.38 99 GLN A C 1
ATOM 735 O O . GLN A 1 99 ? -6.648 13.622 14.980 1.00 96.38 99 GLN A O 1
ATOM 740 N N . ASN A 1 100 ? -7.170 13.233 17.118 1.00 97.31 100 ASN A N 1
ATOM 741 C CA . ASN A 1 100 ? -5.788 13.085 17.576 1.00 97.31 100 ASN A CA 1
ATOM 742 C C . ASN A 1 100 ? -5.031 11.954 16.853 1.00 97.31 100 ASN A C 1
ATOM 744 O O . ASN A 1 100 ? -3.827 12.064 16.641 1.00 97.31 100 ASN A O 1
ATOM 748 N N . TRP A 1 101 ? -5.721 10.876 16.461 1.00 97.31 101 TRP A N 1
ATOM 749 C CA . TRP A 1 101 ? -5.132 9.805 15.654 1.00 97.31 101 TRP A CA 1
ATOM 750 C C . TRP A 1 101 ? -4.834 10.275 14.227 1.00 97.31 101 TRP A C 1
ATOM 752 O O . TRP A 1 101 ? -3.747 10.029 13.702 1.00 97.31 101 TRP A O 1
ATOM 762 N N . LEU A 1 102 ? -5.781 10.989 13.615 1.00 97.12 102 LEU A N 1
ATOM 763 C CA . LEU A 1 102 ? -5.608 11.562 12.279 1.00 97.12 102 LEU A CA 1
ATOM 764 C C . LEU A 1 102 ? -4.467 12.588 12.252 1.00 97.12 102 LEU A C 1
ATOM 766 O O . LEU A 1 102 ? -3.627 12.540 11.354 1.00 97.12 102 LEU A O 1
ATOM 770 N N . ASP A 1 103 ? -4.389 13.454 13.262 1.00 97.44 103 ASP A N 1
ATOM 771 C CA . ASP A 1 103 ? -3.334 14.462 13.400 1.00 97.44 103 ASP A CA 1
ATOM 772 C C . ASP A 1 103 ? -1.954 13.812 13.559 1.00 97.44 103 ASP A C 1
ATOM 774 O O . ASP A 1 103 ? -0.985 14.243 12.930 1.00 97.44 103 ASP A O 1
ATOM 778 N N . LEU A 1 104 ? -1.863 12.733 14.344 1.00 97.69 104 LEU A N 1
ATOM 779 C CA . LEU A 1 104 ? -0.624 11.979 14.529 1.00 97.69 104 LEU A CA 1
ATOM 780 C C . LEU A 1 104 ? -0.123 11.365 13.212 1.00 97.69 104 LEU A C 1
ATOM 782 O O . LEU A 1 104 ? 1.061 11.481 12.882 1.00 97.69 104 LEU A O 1
ATOM 786 N N . ILE A 1 105 ? -1.019 10.743 12.435 1.00 98.00 105 ILE A N 1
ATOM 787 C CA . ILE A 1 105 ? -0.683 10.206 11.108 1.00 98.00 105 ILE A CA 1
ATOM 788 C C . ILE A 1 105 ? -0.246 11.332 10.173 1.00 98.00 105 ILE A C 1
ATOM 790 O O . ILE A 1 105 ? 0.758 11.180 9.473 1.00 98.00 105 ILE A O 1
ATOM 794 N N . ALA A 1 106 ? -0.974 12.451 10.149 1.00 97.44 106 ALA A N 1
ATOM 795 C CA . ALA A 1 106 ? -0.663 13.584 9.284 1.00 97.44 106 ALA A CA 1
ATOM 796 C C . ALA A 1 106 ? 0.717 14.176 9.610 1.00 97.44 106 ALA A C 1
ATOM 798 O O . ALA A 1 106 ? 1.509 14.440 8.702 1.00 97.44 106 ALA A O 1
ATOM 799 N N . GLN A 1 107 ? 1.046 14.317 10.897 1.00 97.88 107 GLN A N 1
ATOM 800 C CA . GLN A 1 107 ? 2.334 14.836 11.349 1.00 97.88 107 GLN A CA 1
ATOM 801 C C . GLN A 1 107 ? 3.502 13.932 10.933 1.00 97.88 107 GLN A C 1
ATOM 803 O O . GLN A 1 107 ? 4.490 14.426 10.380 1.00 97.88 107 GLN A O 1
ATOM 808 N N . ASP A 1 108 ? 3.411 12.617 11.165 1.00 98.19 108 ASP A N 1
ATOM 809 C CA . ASP A 1 108 ? 4.497 11.700 10.790 1.00 98.19 108 ASP A CA 1
ATOM 810 C C . ASP A 1 108 ? 4.583 11.511 9.270 1.00 98.19 108 ASP A C 1
ATOM 812 O O . ASP A 1 108 ? 5.685 11.457 8.723 1.00 98.19 108 ASP A O 1
ATOM 816 N N . SER A 1 109 ? 3.447 11.534 8.563 1.00 97.88 109 SER A N 1
ATOM 817 C CA . SER A 1 109 ? 3.418 11.526 7.095 1.00 97.88 109 SER A CA 1
ATOM 818 C C . SER A 1 109 ? 4.127 12.749 6.526 1.00 97.88 109 SER A C 1
ATOM 820 O O . SER A 1 109 ? 4.998 12.593 5.673 1.00 97.88 109 SER A O 1
ATOM 822 N N . LYS A 1 110 ? 3.838 13.954 7.040 1.00 97.56 110 LYS A N 1
ATOM 823 C CA . LYS A 1 110 ? 4.526 15.185 6.625 1.00 97.56 110 LYS A CA 1
ATOM 824 C C . LYS A 1 110 ? 6.032 15.077 6.857 1.00 97.56 110 LYS A C 1
ATOM 826 O O . LYS A 1 110 ? 6.814 15.283 5.938 1.00 97.56 110 LYS A O 1
ATOM 831 N N . LYS A 1 111 ? 6.441 14.698 8.068 1.00 98.12 111 LYS A N 1
ATOM 832 C CA . LYS A 1 111 ? 7.853 14.514 8.433 1.00 98.12 111 LYS A CA 1
ATOM 833 C C . LYS A 1 111 ? 8.565 13.516 7.515 1.00 98.12 111 LYS A C 1
ATOM 835 O O . LYS A 1 111 ? 9.710 13.751 7.129 1.00 98.12 111 LYS A O 1
ATOM 840 N N . ASN A 1 112 ? 7.928 12.394 7.188 1.00 98.00 112 ASN A N 1
ATOM 841 C CA . ASN A 1 112 ? 8.526 11.371 6.332 1.00 98.00 112 ASN A CA 1
ATOM 842 C C . ASN A 1 112 ? 8.555 11.808 4.862 1.00 98.00 112 ASN A C 1
ATOM 844 O O . ASN A 1 112 ? 9.554 11.550 4.194 1.00 98.00 112 ASN A O 1
ATOM 848 N N . ASN A 1 113 ? 7.540 12.535 4.391 1.00 96.81 113 ASN A N 1
ATOM 849 C CA . ASN A 1 113 ? 7.527 13.145 3.060 1.00 96.81 113 ASN A CA 1
ATOM 850 C C . ASN A 1 113 ? 8.638 14.194 2.913 1.00 96.81 113 ASN A C 1
ATOM 852 O O . ASN A 1 113 ? 9.381 14.139 1.939 1.00 96.81 113 ASN A O 1
ATOM 856 N N . ASP A 1 114 ? 8.829 15.073 3.903 1.00 97.88 114 ASP A N 1
ATOM 857 C CA . ASP A 1 114 ? 9.902 16.080 3.896 1.00 97.88 114 ASP A CA 1
ATOM 858 C C . ASP A 1 114 ? 11.289 15.408 3.816 1.00 97.88 114 ASP A C 1
ATOM 860 O O . ASP A 1 114 ? 12.148 15.793 3.020 1.00 97.88 114 ASP A O 1
ATOM 864 N N . LYS A 1 115 ? 11.505 14.338 4.597 1.00 97.50 115 LYS A N 1
ATOM 865 C CA . LYS A 1 115 ? 12.739 13.532 4.532 1.00 97.50 115 LYS A CA 1
ATOM 866 C C . LYS A 1 115 ? 12.920 12.845 3.179 1.00 97.50 115 LYS A C 1
ATOM 868 O O . LYS A 1 115 ? 14.048 12.717 2.704 1.00 97.50 115 LYS A O 1
ATOM 873 N N . PHE A 1 116 ? 11.834 12.357 2.589 1.00 96.06 116 PHE A N 1
ATOM 874 C CA . PHE A 1 116 ? 11.866 11.675 1.301 1.00 96.06 116 PHE A CA 1
ATOM 875 C C . PHE A 1 116 ? 12.187 12.649 0.164 1.00 96.06 116 PHE A C 1
ATOM 877 O O . PHE A 1 116 ? 13.076 12.361 -0.635 1.00 96.06 116 PHE A O 1
ATOM 884 N N . ALA A 1 117 ? 11.575 13.835 0.165 1.00 96.19 117 ALA A N 1
ATOM 885 C CA . ALA A 1 117 ? 11.878 14.920 -0.765 1.00 96.19 117 ALA A CA 1
ATOM 886 C C . ALA A 1 117 ? 13.355 15.338 -0.682 1.00 96.19 117 ALA A C 1
ATOM 888 O O . ALA A 1 117 ? 14.043 15.381 -1.698 1.00 96.19 117 ALA A O 1
ATOM 889 N N . ALA A 1 118 ? 13.895 15.518 0.530 1.00 96.81 118 ALA A N 1
ATOM 890 C CA . ALA A 1 118 ? 15.319 15.815 0.711 1.00 96.81 118 ALA A CA 1
ATOM 891 C C . ALA A 1 118 ? 16.235 14.714 0.139 1.00 96.81 118 ALA A C 1
ATOM 893 O O . ALA A 1 118 ? 17.313 15.004 -0.383 1.00 96.81 118 ALA A O 1
ATOM 894 N N . ARG A 1 119 ? 15.814 13.443 0.207 1.00 95.06 119 ARG A N 1
ATOM 895 C CA . ARG A 1 119 ? 16.559 12.313 -0.368 1.00 95.06 119 ARG A CA 1
ATOM 896 C C . ARG A 1 119 ? 16.535 12.313 -1.897 1.00 95.06 119 ARG A C 1
ATOM 898 O O . ARG A 1 119 ? 17.549 11.947 -2.494 1.00 95.06 119 ARG A O 1
ATOM 905 N N . ILE A 1 120 ? 15.423 12.721 -2.507 1.00 94.88 120 ILE A N 1
ATOM 906 C CA . ILE A 1 120 ? 15.312 12.914 -3.958 1.00 94.88 120 ILE A CA 1
ATOM 907 C C . ILE A 1 120 ? 16.264 14.031 -4.394 1.00 94.88 120 ILE A C 1
ATOM 909 O O . ILE A 1 120 ? 17.193 13.756 -5.153 1.00 94.88 120 ILE A O 1
ATOM 913 N N . SER A 1 121 ? 16.159 15.225 -3.801 1.00 95.31 121 SER A N 1
ATOM 914 C CA . SER A 1 121 ? 17.021 16.368 -4.148 1.00 95.31 121 SER A CA 1
ATOM 915 C C . SER A 1 121 ? 18.513 16.070 -3.957 1.00 95.31 121 SER A C 1
ATOM 917 O O . SER A 1 121 ? 19.344 16.409 -4.798 1.00 95.31 121 SER A O 1
ATOM 919 N N . ALA A 1 122 ? 18.882 15.366 -2.882 1.00 95.12 122 ALA A N 1
ATOM 920 C CA . ALA A 1 122 ? 20.268 14.950 -2.657 1.00 95.12 122 ALA A CA 1
ATOM 921 C C . ALA A 1 122 ? 20.767 13.909 -3.678 1.00 95.12 122 ALA A C 1
ATOM 923 O O . ALA A 1 122 ? 21.975 13.779 -3.878 1.00 95.12 122 ALA A O 1
ATOM 924 N N . SER A 1 123 ? 19.873 13.131 -4.295 1.00 93.25 123 SER A N 1
ATOM 925 C CA . SER A 1 123 ? 20.217 12.208 -5.383 1.00 93.25 123 SER A CA 1
ATOM 926 C C . SER A 1 123 ? 20.362 12.925 -6.722 1.00 93.25 123 SER A C 1
ATOM 928 O O . SER A 1 123 ? 21.189 12.509 -7.526 1.00 93.25 123 SER A O 1
ATOM 930 N N . GLU A 1 124 ? 19.575 13.972 -6.969 1.00 91.00 124 GLU A N 1
ATOM 931 C CA . GLU A 1 124 ? 19.631 14.793 -8.189 1.00 91.00 124 GLU A CA 1
ATOM 932 C C . GLU A 1 124 ? 20.892 15.656 -8.252 1.00 91.00 124 GLU A C 1
ATOM 934 O O . GLU A 1 124 ? 21.464 15.835 -9.320 1.00 91.00 124 GLU A O 1
ATOM 939 N N . ALA A 1 125 ? 21.379 16.130 -7.103 1.00 93.38 125 ALA A N 1
ATOM 940 C CA . ALA A 1 125 ? 22.600 16.931 -7.023 1.00 93.38 125 ALA A CA 1
ATOM 941 C C . ALA A 1 125 ? 23.898 16.139 -7.296 1.00 93.38 125 ALA A C 1
ATOM 943 O O . ALA A 1 125 ? 24.978 16.728 -7.369 1.00 93.38 125 ALA A O 1
ATOM 944 N N . LYS A 1 126 ? 23.836 14.804 -7.399 1.00 91.94 126 LYS A N 1
ATOM 945 C CA . LYS A 1 126 ? 25.019 13.965 -7.635 1.00 91.94 126 LYS A CA 1
ATOM 946 C C . LYS A 1 126 ? 25.374 13.916 -9.124 1.00 91.94 126 LYS A C 1
ATOM 948 O O . LYS A 1 126 ? 24.479 13.843 -9.959 1.00 91.94 126 LYS A O 1
ATOM 953 N N . PRO A 1 127 ? 26.673 13.840 -9.473 1.00 87.56 127 PRO A N 1
ATOM 954 C CA . PRO A 1 127 ? 27.105 13.713 -10.867 1.00 87.56 127 PRO A CA 1
ATOM 955 C C . PRO A 1 127 ? 26.789 12.337 -11.476 1.00 87.56 127 PRO A C 1
ATOM 957 O O . PRO A 1 127 ? 26.874 12.164 -12.687 1.00 87.56 127 PRO A O 1
ATOM 960 N N . THR A 1 128 ? 26.458 11.341 -10.648 1.00 87.38 128 THR A N 1
ATOM 961 C CA . THR A 1 128 ? 26.080 9.995 -11.082 1.00 87.38 128 THR A CA 1
ATOM 962 C C . THR A 1 128 ? 24.588 9.760 -10.888 1.00 87.38 128 THR A C 1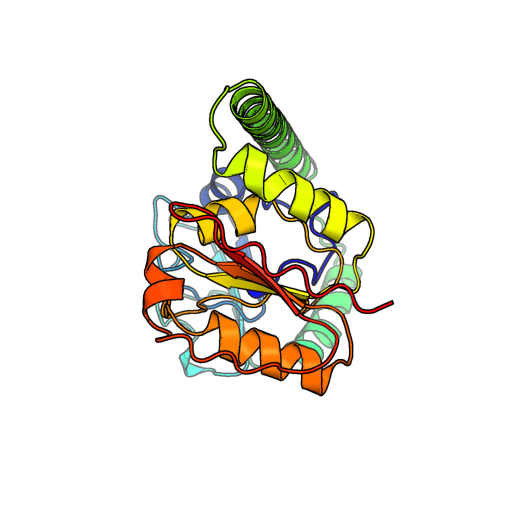
ATOM 964 O O . THR A 1 128 ? 23.997 10.182 -9.893 1.00 87.38 128 THR A O 1
ATOM 967 N N . LEU A 1 129 ? 23.982 9.036 -11.832 1.00 84.94 129 LEU A N 1
ATOM 968 C CA . LEU A 1 129 ? 22.571 8.681 -11.762 1.00 84.94 129 LEU A CA 1
ATOM 969 C C . LEU A 1 129 ? 22.329 7.677 -10.622 1.00 84.94 129 LEU A C 1
ATOM 971 O O . LEU A 1 129 ? 22.904 6.587 -10.606 1.00 84.94 129 LEU A O 1
ATOM 975 N N . GLY A 1 130 ? 21.481 8.052 -9.664 1.00 88.06 130 GLY A N 1
ATOM 976 C CA . GLY A 1 130 ? 21.030 7.196 -8.567 1.00 88.06 130 GLY A CA 1
ATOM 977 C C . GLY A 1 130 ? 19.576 6.763 -8.754 1.00 88.06 130 GLY A C 1
ATOM 978 O O . GLY A 1 130 ? 18.869 7.294 -9.601 1.00 88.06 130 GLY A O 1
ATOM 979 N N . TYR A 1 131 ? 19.095 5.824 -7.933 1.00 89.69 131 TYR A N 1
ATOM 980 C CA . TYR A 1 131 ? 17.714 5.327 -8.037 1.00 89.69 131 TYR A CA 1
ATOM 981 C C . TYR A 1 131 ? 16.655 6.432 -7.939 1.00 89.69 131 TYR A C 1
ATOM 983 O O . TYR A 1 131 ? 15.698 6.416 -8.699 1.00 89.69 131 TYR A O 1
ATOM 991 N N . TYR A 1 132 ? 16.814 7.385 -7.017 1.00 92.75 132 TYR A N 1
ATOM 992 C CA . TYR A 1 132 ? 15.825 8.448 -6.824 1.00 92.75 132 TYR A CA 1
ATOM 993 C C . TYR A 1 132 ? 15.799 9.398 -8.023 1.00 92.75 132 TYR A C 1
ATOM 995 O O . TYR A 1 132 ? 14.746 9.575 -8.620 1.00 92.75 132 TYR A O 1
ATOM 1003 N N . SER A 1 133 ? 16.961 9.912 -8.440 1.00 90.62 133 SER A N 1
ATOM 1004 C CA . SER A 1 133 ? 17.059 10.794 -9.611 1.00 90.62 133 SER A CA 1
ATOM 1005 C C . SER A 1 133 ? 16.679 10.108 -10.929 1.00 90.62 133 SER A C 1
ATOM 1007 O O . SER A 1 133 ? 16.271 10.774 -11.872 1.00 90.62 133 SER A O 1
ATOM 1009 N N . ALA A 1 134 ? 16.765 8.778 -10.999 1.00 91.12 134 ALA A N 1
ATOM 1010 C CA . ALA A 1 134 ? 16.306 8.004 -12.146 1.00 91.12 134 ALA A CA 1
ATOM 1011 C C . ALA A 1 134 ? 14.792 7.742 -12.174 1.00 91.12 134 ALA A C 1
ATOM 1013 O O . ALA A 1 134 ? 14.209 7.642 -13.252 1.00 91.12 134 ALA A O 1
ATOM 1014 N N . ILE A 1 135 ? 14.166 7.563 -11.009 1.00 94.25 135 ILE A N 1
ATOM 1015 C CA . ILE A 1 135 ? 12.752 7.180 -10.901 1.00 94.25 135 ILE A CA 1
ATOM 1016 C C . ILE A 1 135 ? 11.849 8.418 -10.797 1.00 94.25 135 ILE A C 1
ATOM 1018 O O . ILE A 1 135 ? 10.708 8.351 -11.248 1.00 94.25 135 ILE A O 1
ATOM 1022 N N . GLU A 1 136 ? 12.333 9.552 -10.278 1.00 94.56 136 GLU A N 1
ATOM 1023 C CA . GLU A 1 136 ? 11.531 10.785 -10.158 1.00 94.56 136 GLU A CA 1
ATOM 1024 C C . GLU A 1 136 ? 10.907 11.245 -11.487 1.00 94.56 136 GLU A C 1
ATOM 1026 O O . GLU A 1 136 ? 9.692 11.446 -11.524 1.00 94.56 136 GLU A O 1
ATOM 1031 N N . PRO A 1 137 ? 11.629 11.261 -12.627 1.00 94.19 137 PRO A N 1
ATOM 1032 C CA . PRO A 1 137 ? 11.016 11.605 -13.911 1.00 94.19 137 PRO A CA 1
ATOM 1033 C C . PRO A 1 137 ? 9.890 10.646 -14.341 1.00 94.19 137 PRO A C 1
ATOM 1035 O O . PRO A 1 137 ? 8.975 11.037 -15.067 1.00 94.19 137 PRO A O 1
ATOM 1038 N N . ILE A 1 138 ? 9.935 9.382 -13.897 1.00 94.75 138 ILE A N 1
ATOM 1039 C CA . ILE A 1 138 ? 8.870 8.398 -14.144 1.00 94.75 138 ILE A CA 1
ATOM 1040 C C . ILE A 1 138 ? 7.642 8.744 -13.300 1.00 94.75 138 ILE A C 1
ATOM 1042 O O . ILE A 1 138 ? 6.520 8.651 -13.793 1.00 94.75 138 ILE A O 1
ATOM 1046 N N . ASN A 1 139 ? 7.832 9.161 -12.046 1.00 96.00 139 ASN A N 1
ATOM 1047 C CA . ASN A 1 139 ? 6.735 9.643 -11.213 1.00 96.00 139 ASN A CA 1
ATOM 1048 C C . ASN A 1 139 ? 6.063 10.874 -11.827 1.00 96.00 139 ASN A C 1
ATOM 1050 O O . ASN A 1 139 ? 4.842 10.866 -11.974 1.00 96.00 139 ASN A O 1
ATOM 1054 N N . ASP A 1 140 ? 6.836 11.862 -12.280 1.00 95.81 140 ASP A N 1
ATOM 1055 C CA . ASP A 1 140 ? 6.310 13.038 -12.986 1.00 95.81 140 ASP A CA 1
ATOM 1056 C C . ASP A 1 140 ? 5.464 12.656 -14.204 1.00 95.81 140 ASP A C 1
ATOM 1058 O O . ASP A 1 140 ? 4.377 13.201 -14.423 1.00 95.81 140 ASP A O 1
ATOM 1062 N N . LEU A 1 141 ? 5.949 11.702 -15.004 1.00 94.31 141 LEU A N 1
ATOM 1063 C CA . LEU A 1 141 ? 5.222 11.186 -16.159 1.00 94.31 141 LEU A CA 1
ATOM 1064 C C . LEU A 1 141 ? 3.911 10.508 -15.734 1.00 94.31 141 LEU A C 1
ATOM 1066 O O . LEU A 1 141 ? 2.868 10.770 -16.329 1.00 94.31 141 LEU A O 1
ATOM 1070 N N . MET A 1 142 ? 3.941 9.686 -14.683 1.00 95.25 142 MET A N 1
ATOM 1071 C CA . MET A 1 142 ? 2.755 9.005 -14.151 1.00 95.25 142 MET A CA 1
ATOM 1072 C C . MET A 1 142 ? 1.726 9.986 -13.571 1.00 95.25 142 MET A C 1
ATOM 1074 O O . MET A 1 142 ? 0.530 9.764 -13.751 1.00 95.25 142 MET A O 1
ATOM 1078 N N . GLN A 1 143 ? 2.156 11.087 -12.940 1.00 96.81 143 GLN A N 1
ATOM 1079 C CA . GLN A 1 143 ? 1.236 12.133 -12.471 1.00 96.81 143 GLN A CA 1
ATOM 1080 C C . GLN A 1 143 ? 0.580 12.883 -13.639 1.00 96.81 143 GLN A C 1
ATOM 1082 O O . GLN A 1 143 ? -0.611 13.186 -13.588 1.00 96.81 143 GLN A O 1
ATOM 1087 N N . LYS A 1 144 ? 1.327 13.152 -14.719 1.00 97.38 144 LYS A N 1
ATOM 1088 C CA . LYS A 1 144 ? 0.797 13.802 -15.935 1.00 97.38 144 LYS A CA 1
ATOM 1089 C C . LYS A 1 144 ? -0.100 12.877 -16.760 1.00 97.38 144 LYS A C 1
ATOM 1091 O O . LYS A 1 144 ? -1.022 13.348 -17.423 1.00 97.38 144 LYS A O 1
ATOM 1096 N N . HIS A 1 145 ? 0.150 11.570 -16.709 1.00 96.62 145 HIS A N 1
ATOM 1097 C CA . HIS A 1 145 ? -0.565 10.552 -17.475 1.00 96.62 145 HIS A CA 1
ATOM 1098 C C . HIS A 1 145 ? -1.082 9.428 -16.560 1.00 96.62 145 HIS A C 1
ATOM 1100 O O . HIS A 1 145 ? -0.622 8.289 -16.672 1.00 96.62 145 HIS A O 1
ATOM 1106 N N . PRO A 1 146 ? -2.079 9.700 -15.694 1.00 96.25 146 PRO A N 1
ATOM 1107 C CA . PRO A 1 146 ? -2.557 8.754 -14.675 1.00 96.25 146 PRO A CA 1
ATOM 1108 C C . PRO A 1 146 ? -3.243 7.497 -15.239 1.00 96.25 146 PRO A C 1
ATOM 1110 O O . PRO A 1 146 ? -3.563 6.578 -14.491 1.00 96.25 146 PRO A O 1
ATOM 1113 N N . ASP A 1 147 ? -3.506 7.464 -16.548 1.00 96.44 147 ASP A N 1
ATOM 1114 C CA . ASP A 1 147 ? -3.994 6.299 -17.298 1.00 96.44 147 ASP A CA 1
ATOM 1115 C C . ASP A 1 147 ? -2.884 5.330 -17.744 1.00 96.44 147 ASP A C 1
ATOM 1117 O O . ASP A 1 147 ? -3.181 4.286 -18.326 1.00 96.44 147 ASP A O 1
ATOM 1121 N N . THR A 1 148 ? -1.619 5.669 -17.492 1.00 95.88 148 THR A N 1
ATOM 1122 C CA . THR A 1 148 ? -0.457 4.828 -17.804 1.00 95.88 148 THR A CA 1
ATOM 1123 C C . THR A 1 148 ? -0.335 3.704 -16.782 1.00 95.88 148 THR A C 1
ATOM 1125 O O . THR A 1 148 ? -0.554 3.913 -15.588 1.00 95.88 148 THR A O 1
ATOM 1128 N N . TYR A 1 149 ? 0.033 2.509 -17.235 1.00 97.88 149 TYR A N 1
ATOM 1129 C CA . TYR A 1 149 ? 0.331 1.385 -16.350 1.00 97.88 149 TYR A CA 1
ATOM 1130 C C . TYR A 1 149 ? 1.817 1.343 -16.018 1.00 97.88 149 TYR A C 1
ATOM 1132 O O . TYR A 1 149 ? 2.660 1.667 -16.853 1.00 97.88 149 TYR A O 1
ATOM 1140 N N . ILE A 1 150 ? 2.141 0.868 -14.820 1.00 97.38 150 ILE A N 1
ATOM 1141 C CA . ILE A 1 150 ? 3.508 0.557 -14.420 1.00 97.38 150 ILE A CA 1
ATOM 1142 C C . ILE A 1 150 ? 3.625 -0.914 -14.030 1.00 97.38 150 ILE A C 1
ATOM 1144 O O . ILE A 1 150 ? 2.909 -1.410 -13.155 1.00 97.38 150 ILE A O 1
ATOM 1148 N N . VAL A 1 151 ? 4.567 -1.599 -14.664 1.00 97.31 151 VAL A N 1
ATOM 1149 C CA . VAL A 1 151 ? 5.075 -2.899 -14.238 1.00 97.31 151 VAL A CA 1
ATOM 1150 C C . VAL A 1 151 ? 6.420 -2.666 -13.570 1.00 97.31 151 VAL A C 1
ATOM 1152 O O . VAL A 1 151 ? 7.234 -1.900 -14.078 1.00 97.31 151 VAL A O 1
ATOM 1155 N N . SER A 1 152 ? 6.646 -3.251 -12.398 1.00 95.19 152 SER A N 1
ATOM 1156 C CA . SER A 1 152 ? 7.865 -3.002 -11.632 1.00 95.19 152 SER A CA 1
ATOM 1157 C C . SER A 1 152 ? 8.387 -4.265 -10.964 1.00 95.19 152 SER A C 1
ATOM 1159 O O . SER A 1 152 ? 7.664 -4.921 -10.217 1.00 95.19 152 SER A O 1
ATOM 1161 N N . GLU A 1 153 ? 9.665 -4.567 -11.172 1.00 93.94 153 GLU A N 1
ATOM 1162 C CA . GLU A 1 153 ? 10.360 -5.663 -10.495 1.00 93.94 153 GLU A CA 1
ATOM 1163 C C . GLU A 1 153 ? 11.831 -5.335 -10.186 1.00 93.94 153 GLU A C 1
ATOM 1165 O O . GLU A 1 153 ? 12.377 -4.302 -10.578 1.00 93.94 153 GLU A O 1
ATOM 1170 N N . GLY A 1 154 ? 12.467 -6.195 -9.389 1.00 91.69 154 GLY A N 1
ATOM 1171 C CA . GLY A 1 154 ? 13.807 -5.999 -8.836 1.00 91.69 154 GLY A CA 1
ATOM 1172 C C . GLY A 1 154 ? 13.812 -5.884 -7.309 1.00 91.69 154 GLY A C 1
ATOM 1173 O O . GLY A 1 154 ? 12.838 -6.212 -6.639 1.00 91.69 154 GLY A O 1
ATOM 1174 N N . ALA A 1 155 ? 14.933 -5.409 -6.760 1.00 91.25 155 ALA A N 1
ATOM 1175 C CA . ALA A 1 155 ? 15.095 -5.142 -5.328 1.00 91.25 155 ALA A CA 1
ATOM 1176 C C . ALA A 1 155 ? 14.943 -3.637 -5.047 1.00 91.25 155 ALA A C 1
ATOM 1178 O O . ALA A 1 155 ? 13.829 -3.135 -4.929 1.00 91.25 155 ALA A O 1
ATOM 1179 N N . ASN A 1 156 ? 16.047 -2.881 -5.069 1.00 92.12 156 ASN A N 1
ATOM 1180 C CA . ASN A 1 156 ? 16.027 -1.425 -4.877 1.00 92.12 156 ASN A CA 1
ATOM 1181 C C . ASN A 1 156 ? 15.067 -0.714 -5.845 1.00 92.12 156 ASN A C 1
ATOM 1183 O O . ASN A 1 156 ? 14.326 0.170 -5.424 1.00 92.12 156 ASN A O 1
ATOM 1187 N N . THR A 1 157 ? 15.040 -1.127 -7.118 1.00 92.88 157 THR A N 1
ATOM 1188 C CA . THR A 1 157 ? 14.113 -0.600 -8.131 1.00 92.88 157 THR A CA 1
ATOM 1189 C C . THR A 1 157 ? 12.649 -0.771 -7.716 1.00 92.88 157 THR A C 1
ATOM 1191 O O . THR A 1 157 ? 11.872 0.176 -7.813 1.00 92.88 157 THR A O 1
ATOM 1194 N N . LEU A 1 158 ? 12.285 -1.946 -7.191 1.00 95.12 158 LEU A N 1
ATOM 1195 C CA . LEU A 1 158 ? 10.929 -2.249 -6.737 1.00 95.12 158 LEU A CA 1
ATOM 1196 C C . LEU A 1 158 ? 10.563 -1.443 -5.488 1.00 95.12 158 LEU A C 1
ATOM 1198 O O . LEU A 1 158 ? 9.499 -0.825 -5.443 1.00 95.12 158 LEU A O 1
ATOM 1202 N N . ASP A 1 159 ? 11.428 -1.448 -4.473 1.00 96.19 159 ASP A N 1
ATOM 1203 C CA . ASP A 1 159 ? 11.145 -0.804 -3.189 1.00 96.19 159 ASP A CA 1
ATOM 1204 C C . ASP A 1 159 ? 11.102 0.718 -3.295 1.00 96.19 159 ASP A C 1
ATOM 1206 O O . ASP A 1 159 ? 10.177 1.350 -2.777 1.00 96.19 159 ASP A O 1
ATOM 1210 N N . ILE A 1 160 ? 12.075 1.309 -3.992 1.00 96.06 160 ILE A N 1
ATOM 1211 C CA . ILE A 1 160 ? 12.123 2.754 -4.222 1.00 96.06 160 ILE A CA 1
ATOM 1212 C C . ILE A 1 160 ? 10.999 3.149 -5.178 1.00 96.06 160 ILE A C 1
ATOM 1214 O O . ILE A 1 160 ? 10.256 4.074 -4.865 1.00 96.06 160 ILE A O 1
ATOM 1218 N N . GLY A 1 161 ? 10.793 2.407 -6.271 1.00 96.12 161 GLY A N 1
ATOM 1219 C CA . GLY A 1 161 ? 9.710 2.659 -7.224 1.00 96.12 161 GLY A CA 1
ATOM 1220 C C . GLY A 1 161 ? 8.319 2.594 -6.593 1.00 96.12 161 GLY A C 1
ATOM 1221 O O . GLY A 1 161 ? 7.481 3.448 -6.865 1.00 96.12 161 GLY A O 1
ATOM 1222 N N . ARG A 1 162 ? 8.064 1.639 -5.690 1.00 98.00 162 ARG A N 1
ATOM 1223 C CA . ARG A 1 162 ? 6.792 1.544 -4.949 1.00 98.00 162 ARG A CA 1
ATOM 1224 C C . ARG A 1 162 ? 6.529 2.774 -4.079 1.00 98.00 162 ARG A C 1
ATOM 1226 O O . ARG A 1 162 ? 5.375 3.188 -3.955 1.00 98.00 162 ARG A O 1
ATOM 1233 N N . ASN A 1 163 ? 7.570 3.295 -3.437 1.00 97.00 163 ASN A N 1
ATOM 1234 C CA . ASN A 1 163 ? 7.452 4.418 -2.510 1.00 97.00 163 ASN A CA 1
ATOM 1235 C C . ASN A 1 163 ? 7.395 5.764 -3.243 1.00 97.00 163 ASN A C 1
ATOM 1237 O O . ASN A 1 163 ? 6.696 6.658 -2.788 1.00 97.00 163 ASN A O 1
ATOM 1241 N N . LEU A 1 164 ? 8.122 5.891 -4.355 1.00 96.38 164 LEU A N 1
ATOM 1242 C CA . LEU A 1 164 ? 8.287 7.140 -5.092 1.00 96.38 164 LEU A CA 1
ATOM 1243 C C . LEU A 1 164 ? 7.162 7.370 -6.109 1.00 96.38 164 LEU A C 1
ATOM 1245 O O . LEU A 1 164 ? 6.621 8.464 -6.186 1.00 96.38 164 LEU A O 1
ATOM 1249 N N . VAL A 1 165 ? 6.772 6.341 -6.869 1.00 97.44 165 VAL A N 1
ATOM 1250 C CA . VAL A 1 165 ? 5.775 6.497 -7.935 1.00 97.44 165 VAL A CA 1
ATOM 1251 C C . VAL A 1 165 ? 4.361 6.445 -7.341 1.00 97.44 165 VAL A C 1
ATOM 1253 O O . VAL A 1 165 ? 3.894 5.388 -6.892 1.00 97.44 165 VAL A O 1
ATOM 1256 N N . GLY A 1 166 ? 3.671 7.586 -7.326 1.00 96.69 166 GLY A N 1
ATOM 1257 C CA . GLY A 1 166 ? 2.288 7.713 -6.846 1.00 96.69 166 GLY A CA 1
ATOM 1258 C C . GLY A 1 166 ? 1.264 7.214 -7.868 1.00 96.69 166 GLY A C 1
ATOM 1259 O O . GLY A 1 166 ? 1.346 7.562 -9.043 1.00 96.69 166 GLY A O 1
ATOM 1260 N N . MET A 1 167 ? 0.294 6.398 -7.443 1.00 98.19 167 MET A N 1
ATOM 1261 C CA . MET A 1 167 ? -0.787 5.900 -8.302 1.00 98.19 167 MET A CA 1
ATOM 1262 C C . MET A 1 167 ? -2.082 6.681 -8.084 1.00 98.19 167 MET A C 1
ATOM 1264 O O . MET A 1 167 ? -2.572 6.795 -6.963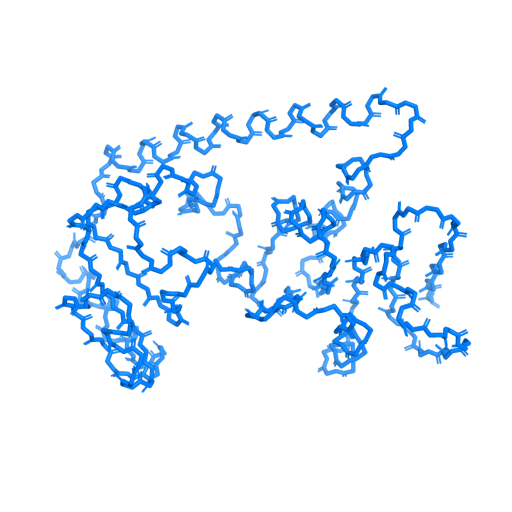 1.00 98.19 167 MET A O 1
ATOM 1268 N N . GLN A 1 168 ? -2.675 7.130 -9.188 1.00 97.94 168 GLN A N 1
ATOM 1269 C CA . GLN A 1 168 ? -3.934 7.883 -9.203 1.00 97.94 168 GLN A CA 1
ATOM 1270 C C . GLN A 1 168 ? -5.146 7.021 -9.593 1.00 97.94 168 GLN A C 1
ATOM 1272 O O . GLN A 1 168 ? -6.292 7.418 -9.391 1.00 97.94 168 GLN A O 1
ATOM 1277 N N . LYS A 1 169 ? -4.910 5.830 -10.163 1.00 98.19 169 LYS A N 1
ATOM 1278 C CA . LYS A 1 169 ? -5.962 4.918 -10.627 1.00 98.19 169 LYS A CA 1
ATOM 1279 C C . LYS A 1 169 ? -5.772 3.492 -10.100 1.00 98.19 169 LYS A C 1
ATOM 1281 O O . LYS A 1 169 ? -4.639 3.014 -9.993 1.00 98.19 169 LYS A O 1
ATOM 1286 N N . PRO A 1 170 ? -6.869 2.763 -9.818 1.00 98.06 170 PRO A N 1
ATOM 1287 C CA . PRO A 1 170 ? -6.798 1.392 -9.324 1.00 98.06 170 PRO A CA 1
ATOM 1288 C C . PRO A 1 170 ? -6.257 0.456 -10.400 1.00 98.06 170 PRO A C 1
ATOM 1290 O O . PRO A 1 170 ? -6.572 0.625 -11.575 1.00 98.06 170 PRO A O 1
ATOM 1293 N N . ARG A 1 171 ? -5.537 -0.598 -9.999 1.00 97.94 171 ARG A N 1
ATOM 1294 C CA . ARG A 1 171 ? -5.039 -1.657 -10.905 1.00 97.94 171 ARG A CA 1
ATOM 1295 C C . ARG A 1 171 ? -4.066 -1.167 -11.992 1.00 97.94 171 ARG A C 1
ATOM 1297 O O . ARG A 1 171 ? -3.873 -1.871 -12.974 1.00 97.94 171 ARG A O 1
ATOM 1304 N N . HIS A 1 172 ? -3.450 0.004 -11.818 1.00 98.00 172 HIS A N 1
ATOM 1305 C CA . HIS A 1 172 ? -2.439 0.528 -12.751 1.00 98.00 172 HIS A CA 1
ATOM 1306 C C . HIS A 1 172 ? -1.001 0.154 -12.353 1.00 98.00 172 HIS A C 1
ATOM 1308 O O . HIS A 1 172 ? -0.071 0.414 -13.107 1.00 98.00 172 HIS A O 1
ATOM 1314 N N . ARG A 1 173 ? -0.808 -0.498 -11.199 1.00 98.50 173 ARG A N 1
ATOM 1315 C CA . ARG A 1 173 ? 0.484 -1.029 -10.749 1.00 98.50 173 ARG A CA 1
ATOM 1316 C C . ARG A 1 173 ? 0.473 -2.552 -10.732 1.00 98.50 173 ARG A C 1
ATOM 1318 O O . ARG A 1 173 ? -0.370 -3.149 -10.063 1.00 98.50 173 ARG A O 1
ATOM 1325 N N . LEU A 1 174 ? 1.459 -3.154 -11.387 1.00 98.44 174 LEU A N 1
ATOM 1326 C CA . LEU A 1 174 ? 1.749 -4.582 -11.349 1.00 98.44 174 LEU A CA 1
ATOM 1327 C C . LEU A 1 174 ? 3.190 -4.796 -10.882 1.00 98.44 174 LEU A C 1
ATOM 1329 O O . LEU A 1 174 ? 4.087 -4.046 -11.263 1.00 98.44 174 LEU A O 1
ATOM 1333 N N . ASP A 1 175 ? 3.417 -5.795 -10.035 1.00 97.62 175 ASP A N 1
ATOM 1334 C CA . ASP A 1 175 ? 4.758 -6.129 -9.558 1.00 97.62 175 ASP A CA 1
ATOM 1335 C C . ASP A 1 175 ? 4.922 -7.615 -9.218 1.00 97.62 175 ASP A C 1
ATOM 1337 O O . ASP A 1 175 ? 4.073 -8.450 -9.526 1.00 97.62 175 ASP A O 1
ATOM 1341 N N . THR A 1 176 ? 6.041 -7.934 -8.575 1.00 96.00 176 THR A N 1
ATOM 1342 C CA . THR A 1 176 ? 6.510 -9.278 -8.208 1.00 96.00 176 THR A CA 1
ATOM 1343 C C . THR A 1 176 ? 5.574 -10.048 -7.265 1.00 96.00 176 THR A C 1
ATOM 1345 O O . THR A 1 176 ? 5.750 -11.254 -7.045 1.00 96.00 176 THR A O 1
ATOM 1348 N N . GLY A 1 177 ? 4.550 -9.382 -6.721 1.00 96.31 177 GLY A N 1
ATOM 1349 C CA . GLY A 1 177 ? 3.456 -10.007 -5.995 1.00 96.31 177 GLY A CA 1
ATOM 1350 C C . GLY A 1 177 ? 3.888 -10.712 -4.708 1.00 96.31 177 GLY A C 1
ATOM 1351 O O . GLY A 1 177 ? 4.840 -10.335 -4.032 1.00 96.31 177 GLY A O 1
ATOM 1352 N N . THR A 1 178 ? 3.141 -11.752 -4.326 1.00 96.75 178 THR A N 1
ATOM 1353 C CA . THR A 1 178 ? 3.311 -12.402 -3.010 1.00 96.75 178 THR A CA 1
ATOM 1354 C C . THR A 1 178 ? 4.620 -13.180 -2.878 1.00 96.75 178 THR A C 1
ATOM 1356 O O . THR A 1 178 ? 5.120 -13.313 -1.767 1.00 96.75 178 THR A O 1
ATOM 1359 N N . TRP A 1 179 ? 5.163 -13.718 -3.967 1.00 95.94 179 TRP A N 1
ATOM 1360 C CA . TRP A 1 179 ? 6.391 -14.519 -3.926 1.00 95.94 179 TRP A CA 1
ATOM 1361 C C . TRP A 1 179 ? 7.645 -13.735 -4.295 1.00 95.94 179 TRP A C 1
ATOM 1363 O O . TRP A 1 179 ? 8.726 -14.311 -4.289 1.00 95.94 179 TRP A O 1
ATOM 1373 N N . GLY A 1 180 ? 7.527 -12.437 -4.594 1.00 94.12 180 GLY A N 1
ATOM 1374 C CA . GLY A 1 180 ? 8.688 -11.647 -4.988 1.00 94.12 180 GLY A CA 1
ATOM 1375 C C . GLY A 1 180 ? 9.365 -12.215 -6.238 1.00 94.12 180 GLY A C 1
ATOM 1376 O O . GLY A 1 180 ? 10.590 -12.258 -6.302 1.00 94.12 180 GLY A O 1
ATOM 1377 N N . VAL A 1 181 ? 8.576 -12.705 -7.201 1.00 93.69 181 VAL A N 1
ATOM 1378 C CA . VAL A 1 181 ? 9.102 -13.350 -8.412 1.00 93.69 181 VAL A CA 1
ATOM 1379 C C . VAL A 1 181 ? 9.786 -12.311 -9.292 1.00 93.69 181 VAL A C 1
ATOM 1381 O O . VAL A 1 181 ? 9.197 -11.277 -9.588 1.00 93.69 181 VAL A O 1
ATOM 1384 N N . MET A 1 182 ? 11.007 -12.615 -9.728 1.00 90.94 182 MET A N 1
ATOM 1385 C CA . MET A 1 182 ? 11.736 -11.845 -10.735 1.00 90.94 182 MET A CA 1
ATOM 1386 C C . MET A 1 182 ? 11.568 -12.521 -12.099 1.00 90.94 182 MET A C 1
ATOM 1388 O O . MET A 1 182 ? 11.712 -13.740 -12.197 1.00 90.94 182 MET A O 1
ATOM 1392 N N . GLY A 1 183 ? 11.288 -11.740 -13.139 1.00 87.94 183 GLY A N 1
ATOM 1393 C CA . GLY A 1 183 ? 11.009 -12.213 -14.495 1.00 87.94 183 GLY A CA 1
ATOM 1394 C C . GLY A 1 183 ? 9.530 -12.141 -14.880 1.00 87.94 183 GLY A C 1
ATOM 1395 O O . GLY A 1 183 ? 9.147 -12.710 -15.899 1.00 87.94 183 GLY A O 1
ATOM 1396 N N . VAL A 1 184 ? 8.689 -11.457 -14.099 1.00 91.38 184 VAL A N 1
ATOM 1397 C CA . VAL A 1 184 ? 7.280 -11.213 -14.462 1.00 91.38 184 VAL A CA 1
ATOM 1398 C C . VAL A 1 184 ? 7.122 -9.993 -15.372 1.00 91.38 184 VAL A C 1
ATOM 1400 O O . VAL A 1 184 ? 6.099 -9.876 -16.049 1.00 91.38 184 VAL A O 1
ATOM 1403 N N . GLY A 1 185 ? 8.129 -9.114 -15.421 1.00 89.81 185 GLY A N 1
ATOM 1404 C CA . GLY A 1 185 ? 8.066 -7.769 -15.988 1.00 89.81 185 GLY A CA 1
ATOM 1405 C C . GLY A 1 185 ? 7.524 -7.717 -17.410 1.00 89.81 185 GLY A C 1
ATOM 1406 O O . GLY A 1 185 ? 6.440 -7.188 -17.661 1.00 89.81 185 GLY A O 1
ATOM 1407 N N . LEU A 1 186 ? 8.232 -8.339 -18.355 1.00 88.50 186 LEU A N 1
ATOM 1408 C CA . LEU A 1 186 ? 7.848 -8.289 -19.768 1.00 88.50 186 LEU A CA 1
ATOM 1409 C C . LEU A 1 186 ? 6.500 -8.973 -20.042 1.00 88.50 186 LEU A C 1
ATOM 1411 O O . LEU A 1 186 ? 5.685 -8.444 -20.796 1.00 88.50 186 LEU A O 1
ATOM 1415 N N . GLY A 1 187 ? 6.244 -10.122 -19.409 1.00 91.00 187 GLY A N 1
ATOM 1416 C CA . GLY A 1 187 ? 4.981 -10.845 -19.568 1.00 91.00 187 GLY A CA 1
ATOM 1417 C C . GLY A 1 187 ? 3.788 -10.012 -19.101 1.00 91.00 187 GLY A C 1
ATOM 1418 O O . GLY A 1 187 ? 2.796 -9.883 -19.820 1.00 91.00 187 GLY A O 1
ATOM 1419 N N . TYR A 1 188 ? 3.911 -9.378 -17.934 1.00 96.56 188 TYR A N 1
ATOM 1420 C CA . TYR A 1 188 ? 2.900 -8.457 -17.422 1.00 96.56 188 TYR A CA 1
ATOM 1421 C C . TYR A 1 188 ? 2.752 -7.226 -18.308 1.00 96.56 188 TYR A C 1
ATOM 1423 O O . TYR A 1 188 ? 1.623 -6.802 -18.553 1.00 96.56 188 TYR A O 1
ATOM 1431 N N . ALA A 1 189 ? 3.849 -6.664 -18.816 1.00 93.69 189 ALA A N 1
ATOM 1432 C CA . ALA A 1 189 ? 3.793 -5.466 -19.641 1.00 93.69 189 ALA A CA 1
ATOM 1433 C C . ALA A 1 189 ? 3.079 -5.717 -20.976 1.00 93.69 189 ALA A C 1
ATOM 1435 O O . ALA A 1 189 ? 2.195 -4.947 -21.348 1.00 93.69 189 ALA A O 1
ATOM 1436 N N . ILE A 1 190 ? 3.392 -6.832 -21.647 1.00 92.31 190 ILE A N 1
ATOM 1437 C CA . ILE A 1 190 ? 2.726 -7.246 -22.890 1.00 92.31 190 ILE A CA 1
ATOM 1438 C C . ILE A 1 190 ? 1.238 -7.489 -22.641 1.00 92.31 190 ILE A C 1
ATOM 1440 O O . ILE A 1 190 ? 0.409 -6.902 -23.330 1.00 92.31 190 ILE A O 1
ATOM 1444 N N . ALA A 1 191 ? 0.889 -8.307 -21.642 1.00 95.88 191 ALA A N 1
ATOM 1445 C CA . ALA A 1 191 ? -0.512 -8.596 -21.335 1.00 95.88 191 ALA A CA 1
ATOM 1446 C C . ALA A 1 191 ? -1.289 -7.314 -20.997 1.00 95.88 191 ALA A C 1
ATOM 1448 O O . ALA A 1 191 ? -2.395 -7.103 -21.480 1.00 9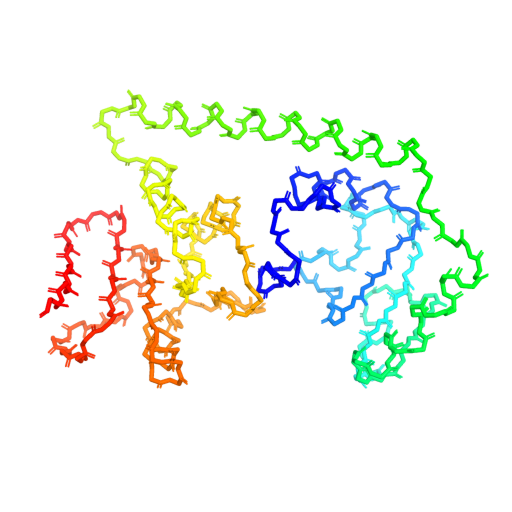5.88 191 ALA A O 1
ATOM 1449 N N . THR A 1 192 ? -0.685 -6.410 -20.224 1.00 95.00 192 THR A N 1
ATOM 1450 C CA . THR A 1 192 ? -1.312 -5.135 -19.860 1.00 95.00 192 THR A CA 1
ATOM 1451 C C . THR A 1 192 ? -1.561 -4.257 -21.085 1.00 95.00 192 THR A C 1
ATOM 1453 O O . THR A 1 192 ? -2.656 -3.709 -21.217 1.00 95.00 192 THR A O 1
ATOM 1456 N N . ALA A 1 193 ? -0.584 -4.147 -21.990 1.00 92.12 193 ALA A N 1
ATOM 1457 C CA . ALA A 1 193 ? -0.723 -3.371 -23.218 1.00 92.12 193 A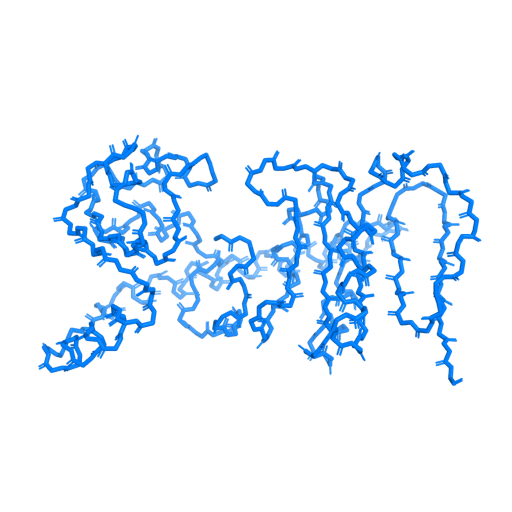LA A CA 1
ATOM 1458 C C . ALA A 1 193 ? -1.811 -3.952 -24.134 1.00 92.12 193 ALA A C 1
ATOM 1460 O O . ALA A 1 193 ? -2.645 -3.200 -24.634 1.00 92.12 193 ALA A O 1
ATOM 1461 N N . VAL A 1 194 ? -1.840 -5.279 -24.301 1.00 94.75 194 VAL A N 1
ATOM 1462 C CA . VAL A 1 194 ? -2.835 -5.981 -25.129 1.00 94.75 194 VAL A CA 1
ATOM 1463 C C . VAL A 1 194 ? -4.249 -5.796 -24.581 1.00 94.75 194 VAL A C 1
ATOM 1465 O O . VAL A 1 194 ? -5.138 -5.410 -25.332 1.00 94.75 194 VAL A O 1
ATOM 1468 N N . GLU A 1 195 ? -4.460 -6.011 -23.282 1.00 97.00 195 GLU A N 1
ATOM 1469 C CA . GLU A 1 195 ? -5.815 -5.997 -22.714 1.00 97.00 195 GLU A CA 1
ATOM 1470 C C . GLU A 1 195 ? -6.397 -4.597 -22.521 1.00 97.00 195 GLU A C 1
ATOM 1472 O O . GLU A 1 195 ? -7.615 -4.429 -22.480 1.00 97.00 195 GLU A O 1
ATOM 1477 N N . ASN A 1 196 ? -5.547 -3.580 -22.366 1.00 93.31 196 ASN A N 1
ATOM 1478 C CA . ASN A 1 196 ? -6.014 -2.233 -22.039 1.00 93.31 196 ASN A CA 1
ATOM 1479 C C . ASN A 1 196 ? -5.837 -1.240 -23.191 1.00 93.31 196 ASN A C 1
ATOM 1481 O O . ASN A 1 196 ? -6.490 -0.198 -23.173 1.00 93.31 196 ASN A O 1
ATOM 1485 N N . GLY A 1 197 ? -4.961 -1.518 -24.164 1.00 91.31 197 GLY A N 1
ATOM 1486 C CA . GLY A 1 197 ? -4.657 -0.596 -25.264 1.00 91.31 197 GLY A CA 1
ATOM 1487 C C . GLY A 1 197 ? -4.063 0.739 -24.799 1.00 91.31 197 GLY A C 1
ATOM 1488 O O . GLY A 1 197 ? -4.231 1.754 -25.472 1.00 91.31 197 GLY A O 1
ATOM 1489 N N . LYS A 1 198 ? -3.420 0.765 -23.623 1.00 92.00 198 LYS A N 1
ATOM 1490 C CA . LYS A 1 198 ? -2.839 1.968 -23.008 1.00 92.00 198 LYS A CA 1
ATOM 1491 C C . LYS A 1 198 ? -1.323 1.837 -22.839 1.00 92.00 198 LYS A C 1
ATOM 1493 O O . LYS A 1 198 ? -0.825 0.712 -22.783 1.00 92.00 198 LYS A O 1
ATOM 1498 N N . PRO A 1 199 ? -0.595 2.963 -22.703 1.00 93.00 199 PRO A N 1
ATOM 1499 C CA . PRO A 1 199 ? 0.839 2.946 -22.443 1.00 93.00 199 PRO A CA 1
ATOM 1500 C C . PRO A 1 199 ? 1.206 2.157 -21.185 1.00 93.00 199 PRO A C 1
ATOM 1502 O O . PRO A 1 199 ? 0.534 2.256 -20.151 1.00 93.00 199 PRO A O 1
ATOM 1505 N N . VAL A 1 200 ? 2.308 1.410 -21.274 1.00 94.44 200 VAL A N 1
ATOM 1506 C CA . VAL A 1 200 ? 2.875 0.649 -20.158 1.00 94.44 200 VAL A CA 1
ATOM 1507 C C . VAL A 1 200 ? 4.348 1.003 -19.985 1.00 94.44 200 VAL A C 1
ATOM 1509 O O . VAL A 1 200 ? 5.134 0.942 -20.933 1.00 94.44 200 VAL A O 1
ATOM 1512 N N . ILE A 1 201 ? 4.725 1.343 -18.756 1.00 94.88 201 ILE A N 1
ATOM 1513 C CA . ILE A 1 201 ? 6.111 1.549 -18.335 1.00 94.88 201 ILE A CA 1
ATOM 1514 C C . ILE A 1 201 ? 6.579 0.296 -17.601 1.00 94.88 201 ILE A C 1
ATOM 1516 O O . ILE A 1 201 ? 5.982 -0.093 -16.598 1.00 94.88 201 ILE A O 1
ATOM 1520 N N . ALA A 1 202 ? 7.667 -0.309 -18.069 1.00 93.94 202 ALA A N 1
ATOM 1521 C CA . ALA A 1 202 ? 8.353 -1.385 -17.359 1.00 93.94 202 ALA A CA 1
ATOM 1522 C C . ALA A 1 202 ? 9.576 -0.815 -16.618 1.00 93.94 202 ALA A C 1
ATOM 1524 O O . ALA A 1 202 ? 10.562 -0.405 -17.238 1.00 93.94 202 ALA A O 1
ATOM 1525 N N . LEU A 1 203 ? 9.481 -0.750 -15.287 1.00 93.25 203 LEU A N 1
ATOM 1526 C CA . LEU A 1 203 ? 10.518 -0.274 -14.373 1.00 93.25 203 LEU A CA 1
ATOM 1527 C C . LEU A 1 203 ? 11.296 -1.469 -13.802 1.00 93.25 203 LEU A C 1
ATOM 1529 O O . LEU A 1 203 ? 10.892 -2.079 -12.808 1.00 93.25 203 LEU A O 1
ATOM 1533 N N . GLU A 1 204 ? 12.428 -1.773 -14.437 1.00 90.69 204 GLU A N 1
ATOM 1534 C CA . GLU A 1 204 ? 13.123 -3.056 -14.312 1.00 90.69 204 GLU A CA 1
ATOM 1535 C C . GLU A 1 204 ? 14.473 -2.947 -13.582 1.00 90.69 204 GLU A C 1
ATOM 1537 O O . GLU A 1 204 ? 15.320 -2.094 -13.876 1.00 90.69 204 GLU A O 1
ATOM 1542 N N . GLY A 1 205 ? 14.713 -3.844 -12.623 1.00 84.88 205 GLY A N 1
ATOM 1543 C CA . GLY A 1 205 ? 16.029 -4.023 -12.005 1.00 84.88 205 GLY A CA 1
ATOM 1544 C C . GLY A 1 205 ? 17.017 -4.730 -12.943 1.00 84.88 205 GLY A C 1
ATOM 1545 O O . GLY A 1 205 ? 16.671 -5.710 -13.592 1.00 84.88 205 GLY A O 1
ATOM 1546 N N . HIS A 1 206 ? 18.280 -4.292 -12.972 1.00 71.88 206 HIS A N 1
ATOM 1547 C CA . HIS A 1 206 ? 19.287 -4.795 -13.924 1.00 71.88 206 HIS A CA 1
ATOM 1548 C C . HIS A 1 206 ? 19.498 -6.322 -13.915 1.00 71.88 206 HIS A C 1
ATOM 1550 O O . HIS A 1 206 ? 19.578 -6.939 -14.970 1.00 71.88 206 HIS A O 1
ATOM 1556 N N . LEU A 1 207 ? 19.560 -6.964 -12.744 1.00 64.12 207 LEU A N 1
ATOM 1557 C CA . LEU A 1 207 ? 19.738 -8.424 -12.684 1.00 64.12 207 LEU A CA 1
ATOM 1558 C C . LEU A 1 207 ? 18.536 -9.193 -13.255 1.00 64.12 207 LEU A C 1
ATOM 1560 O O . LEU A 1 207 ? 18.670 -10.356 -13.623 1.00 64.12 207 LEU A O 1
ATOM 1564 N N . VAL A 1 208 ? 17.372 -8.549 -13.337 1.00 59.31 208 VAL A N 1
ATOM 1565 C CA . VAL A 1 208 ? 16.138 -9.166 -13.822 1.00 59.31 208 VAL A CA 1
ATOM 1566 C C . VAL A 1 208 ? 16.052 -9.106 -15.343 1.00 59.31 208 VAL A C 1
ATOM 1568 O O . VAL A 1 208 ? 15.678 -10.093 -15.976 1.00 59.31 208 VAL A O 1
ATOM 1571 N N . SER A 1 209 ? 16.504 -8.009 -15.958 1.00 57.22 209 SER A N 1
ATOM 1572 C CA . SER A 1 209 ? 16.531 -7.897 -17.421 1.00 57.22 209 SER A CA 1
ATOM 1573 C C . SER A 1 209 ? 17.442 -8.942 -18.080 1.00 57.22 209 SER A C 1
ATOM 1575 O O . SER A 1 209 ? 17.213 -9.294 -19.232 1.00 57.22 209 SER A O 1
ATOM 1577 N N . MET A 1 210 ? 18.420 -9.498 -17.358 1.00 53.97 210 MET A N 1
ATOM 1578 C CA . MET A 1 210 ? 19.304 -10.571 -17.838 1.00 53.97 210 MET A CA 1
ATOM 1579 C C . MET A 1 210 ? 18.640 -11.954 -17.925 1.00 53.97 210 MET A C 1
ATOM 1581 O O . MET A 1 210 ? 19.139 -12.819 -18.648 1.00 53.97 210 MET A O 1
ATOM 1585 N N . VAL A 1 211 ? 17.528 -12.184 -17.213 1.00 57.91 211 VAL A N 1
ATOM 1586 C CA . VAL A 1 211 ? 16.757 -13.444 -17.290 1.00 57.91 211 VAL A CA 1
ATOM 1587 C C . VAL A 1 211 ? 16.187 -13.634 -18.697 1.00 57.91 211 VAL A C 1
ATOM 1589 O O . VAL A 1 211 ? 16.106 -14.749 -19.215 1.00 57.91 211 VAL A O 1
ATOM 1592 N N . TRP A 1 212 ? 15.866 -12.526 -19.357 1.00 51.81 212 TRP A N 1
ATOM 1593 C CA . TRP A 1 212 ? 15.453 -12.505 -20.745 1.00 51.81 212 TRP A CA 1
ATOM 1594 C C . TRP A 1 212 ? 16.704 -12.452 -21.630 1.00 51.81 212 TRP A C 1
ATOM 1596 O O . TRP A 1 212 ? 17.381 -11.433 -21.725 1.00 51.81 212 TRP A O 1
ATOM 1606 N N . LYS A 1 213 ? 17.043 -13.552 -22.314 1.00 48.03 213 LYS A N 1
ATOM 1607 C CA . LYS A 1 213 ? 18.001 -13.501 -23.433 1.00 48.03 213 LYS A CA 1
ATOM 1608 C C . LYS A 1 213 ? 17.323 -12.778 -24.598 1.00 48.03 213 LYS A C 1
ATOM 1610 O O . LYS A 1 213 ? 16.663 -13.410 -25.420 1.00 48.03 213 LYS A O 1
ATOM 1615 N N . TRP A 1 214 ? 17.430 -11.452 -24.625 1.00 50.44 214 TRP A N 1
ATOM 1616 C CA . TRP A 1 214 ? 16.767 -10.589 -25.600 1.00 50.44 214 TRP A CA 1
ATOM 1617 C C . TRP A 1 214 ? 17.149 -10.974 -27.039 1.00 50.44 214 TRP A C 1
ATOM 1619 O O . TRP A 1 214 ? 18.264 -10.730 -27.493 1.00 50.44 214 TRP A O 1
ATOM 1629 N N . LYS A 1 215 ? 16.203 -11.558 -27.779 1.00 35.94 215 LYS A N 1
ATOM 1630 C CA . LYS A 1 215 ? 16.103 -11.359 -29.232 1.00 35.94 215 LYS A CA 1
ATOM 1631 C C . LYS A 1 215 ? 15.155 -10.177 -29.448 1.00 35.94 215 LYS A C 1
ATOM 1633 O O . LYS A 1 215 ? 14.216 -10.052 -28.661 1.00 35.94 215 LYS A O 1
ATOM 1638 N N . PRO A 1 216 ? 15.368 -9.317 -30.456 1.00 37.47 216 PRO A N 1
ATOM 1639 C CA . PRO A 1 216 ? 14.526 -8.149 -30.686 1.00 37.47 216 PRO A CA 1
ATOM 1640 C C . PRO A 1 216 ? 13.130 -8.603 -31.131 1.00 37.47 216 PRO A C 1
ATOM 1642 O O . PRO A 1 216 ? 12.841 -8.724 -32.317 1.00 37.47 216 PRO A O 1
ATOM 1645 N N . PHE A 1 217 ? 12.263 -8.902 -30.169 1.00 36.22 217 PHE A N 1
ATOM 1646 C CA . PHE A 1 217 ? 10.832 -9.001 -30.393 1.00 36.22 217 PHE A CA 1
ATOM 1647 C C . PHE A 1 217 ? 10.289 -7.578 -30.370 1.00 36.22 217 PHE A C 1
ATOM 1649 O O . PHE A 1 217 ? 10.096 -6.978 -29.316 1.00 36.22 217 PHE A O 1
ATOM 1656 N N . VAL A 1 218 ? 10.097 -7.023 -31.564 1.00 33.88 218 VAL A N 1
ATOM 1657 C CA . VAL A 1 218 ? 9.341 -5.790 -31.771 1.00 33.88 218 VAL A CA 1
ATOM 1658 C C . VAL A 1 218 ? 7.874 -6.125 -31.506 1.00 33.88 218 VAL A C 1
ATOM 1660 O O . VAL A 1 218 ? 7.195 -6.671 -32.372 1.00 33.88 218 VAL A O 1
ATOM 1663 N N . VAL A 1 219 ? 7.393 -5.851 -30.293 1.00 36.22 219 VAL A N 1
ATOM 1664 C CA . VAL A 1 219 ? 5.953 -5.796 -30.016 1.00 36.22 219 VAL A CA 1
ATOM 1665 C C . VAL A 1 219 ? 5.504 -4.370 -30.305 1.00 36.22 219 VAL A C 1
ATOM 1667 O O . VAL A 1 219 ? 6.028 -3.406 -29.751 1.00 36.22 219 VAL A O 1
ATOM 1670 N N . THR A 1 220 ? 4.589 -4.243 -31.253 1.00 36.16 220 THR A N 1
ATOM 1671 C CA . THR A 1 220 ? 4.145 -2.987 -31.848 1.00 36.16 220 THR A CA 1
ATOM 1672 C C . THR A 1 220 ? 3.436 -2.085 -30.810 1.00 36.16 220 THR A C 1
ATOM 1674 O O . THR A 1 220 ? 2.530 -2.513 -30.100 1.00 36.16 220 THR A O 1
ATOM 1677 N N . THR A 1 221 ? 3.880 -0.821 -30.770 1.00 38.72 221 THR A N 1
ATOM 1678 C CA . THR A 1 221 ? 3.154 0.436 -30.460 1.00 38.72 221 THR A CA 1
ATOM 1679 C C . THR A 1 221 ? 3.109 1.076 -29.056 1.00 38.72 221 THR A C 1
ATOM 1681 O O . THR A 1 221 ? 2.944 2.289 -29.037 1.00 38.72 221 THR A O 1
ATOM 1684 N N . TYR A 1 222 ? 3.335 0.437 -27.895 1.00 44.03 222 TYR A N 1
ATOM 1685 C CA . TYR A 1 222 ? 3.089 1.157 -26.604 1.00 44.03 222 TYR A CA 1
ATOM 1686 C C . TYR A 1 222 ? 4.003 0.845 -25.400 1.00 44.03 222 TYR A C 1
ATOM 1688 O O . TYR A 1 222 ? 3.604 1.082 -24.255 1.00 44.03 222 TYR A O 1
ATOM 1696 N N . LEU A 1 223 ? 5.219 0.329 -25.612 1.00 42.66 223 LEU A N 1
ATOM 1697 C CA . LEU A 1 223 ? 6.090 -0.122 -24.516 1.00 42.66 223 LEU A CA 1
ATOM 1698 C C . LEU A 1 223 ? 7.325 0.777 -24.332 1.00 42.66 223 LEU A C 1
ATOM 1700 O O . LEU A 1 223 ? 8.189 0.831 -25.207 1.00 42.66 223 LEU A O 1
ATOM 1704 N N . LEU A 1 224 ? 7.435 1.432 -23.168 1.00 47.72 224 LEU A N 1
ATOM 1705 C CA . LEU A 1 224 ? 8.658 2.117 -22.733 1.00 47.72 224 LEU A CA 1
ATOM 1706 C C . LEU A 1 224 ? 9.388 1.248 -21.697 1.00 47.72 224 LEU A C 1
ATOM 1708 O O . LEU A 1 224 ? 8.873 0.999 -20.605 1.00 47.72 224 LEU A O 1
ATOM 1712 N N . LEU A 1 225 ? 10.594 0.792 -22.043 1.00 49.78 225 LEU A N 1
ATOM 1713 C CA . LEU A 1 225 ? 11.458 -0.024 -21.182 1.00 49.78 225 LEU A CA 1
ATOM 1714 C C . LEU A 1 225 ? 12.618 0.821 -20.643 1.00 49.78 225 LEU A C 1
ATOM 1716 O O . LEU A 1 225 ? 13.387 1.392 -21.418 1.00 49.78 225 LEU A O 1
ATOM 1720 N N . LEU A 1 226 ? 12.761 0.871 -19.316 1.00 52.28 226 LEU A N 1
ATOM 1721 C CA . LEU A 1 226 ? 13.836 1.586 -18.618 1.00 52.28 226 LEU A CA 1
ATOM 1722 C C . LEU A 1 226 ? 14.605 0.613 -17.708 1.00 52.28 226 LEU A C 1
ATOM 1724 O O . LEU A 1 226 ? 14.117 0.233 -16.644 1.00 52.28 226 LEU A O 1
ATOM 1728 N N . SER A 1 227 ? 15.822 0.222 -18.112 1.00 47.47 227 SER A N 1
ATOM 1729 C CA . SER A 1 227 ? 16.756 -0.567 -17.287 1.00 47.47 227 SER A CA 1
ATOM 1730 C C . SER A 1 227 ? 17.825 0.338 -16.671 1.00 47.47 227 SER A C 1
ATOM 1732 O O . SER A 1 227 ? 18.540 1.021 -17.406 1.00 47.47 227 SER A O 1
ATOM 1734 N N . LEU A 1 228 ? 17.960 0.351 -15.341 1.00 51.22 228 LEU A N 1
ATOM 1735 C CA . LEU A 1 228 ? 18.635 1.471 -14.669 1.00 51.22 228 LEU A CA 1
ATOM 1736 C C . LEU A 1 228 ? 20.100 1.314 -14.237 1.00 51.22 228 LEU A C 1
ATOM 1738 O O . LEU A 1 228 ? 20.647 2.310 -13.779 1.00 51.22 228 LEU A O 1
ATOM 1742 N N . LEU A 1 229 ? 20.798 0.183 -14.398 1.00 42.22 229 LEU A N 1
ATOM 1743 C CA . LEU A 1 229 ? 22.226 0.125 -14.022 1.00 42.22 229 LEU A CA 1
ATOM 1744 C C . LEU A 1 229 ? 23.054 -0.789 -14.937 1.00 42.22 229 LEU A C 1
ATOM 1746 O O . LEU A 1 229 ? 22.752 -1.959 -15.050 1.00 42.22 229 LEU A O 1
ATOM 1750 N N . THR A 1 230 ? 24.111 -0.213 -15.521 1.00 39.47 230 THR A N 1
ATOM 1751 C CA . THR A 1 230 ? 25.160 -0.757 -16.416 1.00 39.47 230 THR A CA 1
ATOM 1752 C C . THR A 1 230 ? 24.747 -1.248 -17.813 1.00 39.47 230 THR A C 1
ATOM 1754 O O . THR A 1 230 ? 24.173 -2.311 -17.994 1.00 39.47 230 THR A O 1
ATOM 1757 N N . THR A 1 231 ? 25.189 -0.471 -18.809 1.00 34.75 231 THR A N 1
ATOM 1758 C CA . THR A 1 231 ? 24.905 -0.533 -20.255 1.00 34.75 231 THR A CA 1
ATOM 1759 C C . THR A 1 231 ? 23.536 0.027 -20.623 1.00 34.75 231 THR A C 1
ATOM 1761 O O . THR A 1 231 ? 22.512 -0.644 -20.599 1.00 34.75 231 THR A O 1
ATOM 1764 N N . VAL A 1 232 ? 23.552 1.316 -20.957 1.00 32.31 232 VAL A N 1
ATOM 1765 C CA . VAL A 1 232 ? 22.430 2.063 -21.514 1.00 32.31 232 VAL A CA 1
ATOM 1766 C C . VAL A 1 232 ? 21.877 1.326 -22.736 1.00 32.31 232 VAL A C 1
ATOM 1768 O O . VAL A 1 232 ? 22.497 1.323 -23.795 1.00 32.31 232 VAL A O 1
ATOM 1771 N N . VAL A 1 233 ? 20.686 0.751 -22.601 1.00 29.36 233 VAL A N 1
ATOM 1772 C CA . VAL A 1 233 ? 19.784 0.510 -23.727 1.00 29.36 233 VAL A CA 1
ATOM 1773 C C . VAL A 1 233 ? 18.484 1.234 -23.393 1.00 29.36 233 VAL A C 1
ATOM 1775 O O . VAL A 1 233 ? 17.551 0.658 -22.843 1.00 29.36 233 VAL A O 1
ATOM 1778 N N . PHE A 1 234 ? 18.432 2.534 -23.697 1.00 28.95 234 PHE A N 1
ATOM 1779 C CA . PHE A 1 234 ? 17.149 3.212 -23.864 1.00 28.95 234 PHE A CA 1
ATOM 1780 C C . PHE A 1 234 ? 16.546 2.689 -25.165 1.00 28.95 234 PHE A C 1
ATOM 1782 O O . PHE A 1 234 ? 16.966 3.094 -26.245 1.00 28.95 234 PHE A O 1
ATOM 1789 N N . THR A 1 235 ? 15.569 1.789 -25.081 1.00 31.56 235 THR A N 1
ATOM 1790 C CA . THR A 1 235 ? 14.682 1.550 -26.224 1.00 31.56 235 THR A CA 1
ATOM 1791 C C . THR A 1 235 ? 13.425 2.372 -25.990 1.00 31.56 235 THR A C 1
ATOM 1793 O O . THR A 1 235 ? 12.442 1.902 -25.424 1.00 31.56 235 THR A O 1
ATOM 1796 N N . MET A 1 236 ? 13.494 3.648 -26.370 1.00 30.83 236 MET A N 1
ATOM 1797 C CA . MET A 1 236 ? 12.326 4.515 -26.454 1.00 30.83 236 MET A CA 1
ATOM 1798 C C . MET A 1 236 ? 11.676 4.281 -27.818 1.00 30.83 236 MET A C 1
ATOM 1800 O O . MET A 1 236 ? 12.069 4.895 -28.805 1.00 30.83 236 MET A O 1
ATOM 1804 N N . VAL A 1 237 ? 10.700 3.372 -27.895 1.00 27.03 237 VAL A N 1
ATOM 1805 C CA . VAL A 1 237 ? 9.800 3.313 -29.056 1.00 27.03 237 VAL A CA 1
ATOM 1806 C C . VAL A 1 237 ? 8.689 4.328 -28.809 1.00 27.03 237 VAL A C 1
ATOM 1808 O O . VAL A 1 237 ? 7.620 3.987 -28.313 1.00 27.03 237 VAL A O 1
ATOM 1811 N N . MET A 1 238 ? 8.959 5.601 -29.103 1.00 23.25 238 MET A N 1
ATOM 1812 C CA . MET A 1 238 ? 7.875 6.540 -29.381 1.00 23.25 238 MET A CA 1
ATOM 1813 C C . MET A 1 238 ? 7.471 6.342 -30.839 1.00 23.25 238 MET A C 1
ATOM 1815 O O . MET A 1 238 ? 8.244 6.652 -31.742 1.00 23.25 238 MET A O 1
ATOM 1819 N N . LEU A 1 239 ? 6.274 5.808 -31.064 1.00 25.97 239 LEU A N 1
ATOM 1820 C CA . LEU A 1 239 ? 5.606 5.901 -32.356 1.00 25.97 239 LEU A CA 1
ATOM 1821 C C . LEU A 1 239 ? 4.636 7.083 -32.273 1.00 25.97 239 LEU A C 1
ATOM 1823 O O . LEU A 1 239 ? 3.672 7.037 -31.510 1.00 25.97 239 LEU A O 1
ATOM 1827 N N . THR A 1 240 ? 4.966 8.156 -32.995 1.00 33.25 240 THR A N 1
ATOM 1828 C CA . THR A 1 240 ? 3.997 9.163 -33.456 1.00 33.25 240 THR A CA 1
ATOM 1829 C C . THR A 1 240 ? 3.088 8.563 -34.510 1.00 33.25 240 THR A C 1
ATOM 1831 O O . THR A 1 240 ? 3.640 7.819 -35.356 1.00 33.25 240 THR A O 1
#

Sequence (240 aa):
MSMAKGVVPDDSPSSAASARSLSLGQADVVLLIGARLNWMLSNGEAPLFREDAKFIQVKIDATEFNSNRKIDAPLQGDIKSVLKKLVPAIEKAGIKAPQNWLDLIAQDSKKNNDKFAARISASEAKPTLGYYSAIEPINDLMQKHPDTYIVSEGANTLDIGRNLVGMQKPRHRLDTGTWGVMGVGLGYAIATAVENGKPVIALEGHLVSMVWKWKPFVVTTYLLLLSLLTTVVFTMVMLT

InterPro domains:
  IPR012000 Thiamine pyrophosphate enzyme, central domain [PF00205] (2-86)
  IPR029035 DHS-like NAD/FAD-binding domain superfamily [SSF52467] (2-110)
  IPR029061 Thiamin diphosphate-binding fold [SSF52518] (127-205)
  IPR045025 TPP-binding domain containing protein HACL1-like [PTHR43710] (2-205)

pLDDT: mean 88.01, std 19.55, range [23.25, 98.75]

Radius of gyration: 19.92 Å; chains: 1; bounding box: 53×38×55 Å

Organism: Lactobacillus helveticus (NCBI:txid1587)

Secondary structure (DSSP, 8-state):
-GGGTTSS-TT-TT--GGGHHHHHHH-SEEEEES---SGGGGGG-TTTS-TT-EEEEEES-GGGTTSSS--SEEEES-HHHHHHHHHHHHHHHT----HHHHHHHHHHHHHHHHHHHHHHHHHHTSSS--HHHHHHHHHHHHHH-TT-EEEEESSHHHHHHHHHS---STT-EEESGGGT-SS-HHHHHHHHHHHH-S-EEEEE-HHHHTTS--------S-EEEEE-SSS---EE----